Protein AF-A0A7I7SLP8-F1 (afdb_monomer_lite)

Radius of gyration: 50.57 Å; chains: 1; bounding box: 106×79×133 Å

Structure (mmCIF, N/CA/C/O backbone):
data_AF-A0A7I7SLP8-F1
#
_entry.id   AF-A0A7I7SLP8-F1
#
loop_
_atom_site.group_PDB
_atom_site.id
_atom_site.type_symbol
_atom_site.label_atom_id
_atom_site.label_alt_id
_atom_site.label_comp_id
_atom_site.label_asym_id
_atom_site.label_entity_id
_atom_site.label_seq_id
_atom_site.pdbx_PDB_ins_code
_atom_site.Cartn_x
_atom_site.Cartn_y
_atom_site.Cartn_z
_atom_site.occupancy
_atom_site.B_iso_or_equiv
_atom_site.auth_seq_id
_atom_site.auth_comp_id
_atom_site.auth_asym_id
_atom_site.auth_atom_id
_atom_site.pdbx_PDB_model_num
ATOM 1 N N . MET A 1 1 ? -41.300 43.009 29.187 1.00 36.47 1 MET A N 1
ATOM 2 C CA . MET A 1 1 ? -42.391 42.054 28.905 1.00 36.47 1 MET A CA 1
ATOM 3 C C . MET A 1 1 ? -41.812 40.650 28.995 1.00 36.47 1 MET A C 1
ATOM 5 O O . MET A 1 1 ? -40.965 40.330 28.163 1.00 36.47 1 MET A O 1
ATOM 9 N N . PRO A 1 2 ? -42.148 39.856 30.023 1.00 37.94 2 PRO A N 1
ATOM 10 C CA . PRO A 1 2 ? -41.723 38.464 30.071 1.00 37.94 2 PRO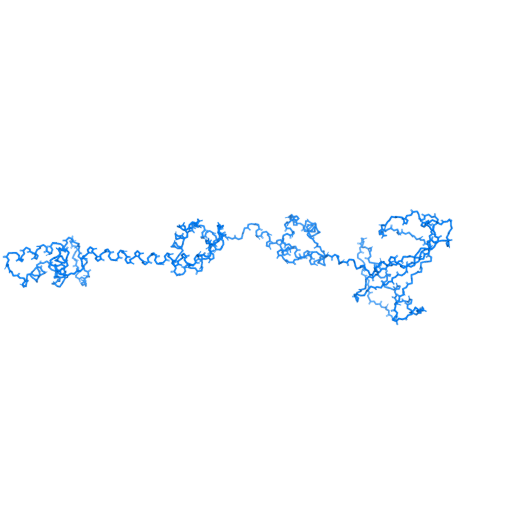 A CA 1
ATOM 11 C C . PRO A 1 2 ? -42.421 37.728 28.925 1.00 37.94 2 PRO A C 1
ATOM 13 O O . PRO A 1 2 ? -43.640 37.790 28.805 1.00 37.94 2 PRO A O 1
ATOM 16 N N . LYS A 1 3 ? -41.644 37.109 28.033 1.00 38.41 3 LYS A N 1
ATOM 17 C CA . LYS A 1 3 ? -42.192 36.338 26.914 1.00 38.41 3 LYS A CA 1
ATOM 18 C C . LYS A 1 3 ? -42.885 35.093 27.469 1.00 38.41 3 LYS A C 1
ATOM 20 O O . LYS A 1 3 ? -42.220 34.230 28.038 1.00 38.41 3 LYS A O 1
ATOM 25 N N . GLU A 1 4 ? -44.201 35.025 27.292 1.00 45.94 4 GLU A N 1
ATOM 26 C CA . GLU A 1 4 ? -45.002 33.822 27.507 1.00 45.94 4 GLU A CA 1
ATOM 27 C C . GLU A 1 4 ? -44.434 32.665 26.677 1.00 45.94 4 GLU A C 1
ATOM 29 O O . GLU A 1 4 ? -44.262 32.764 25.460 1.00 45.94 4 GLU A O 1
ATOM 34 N N . GLN A 1 5 ? -44.110 31.563 27.350 1.00 42.84 5 GLN A N 1
ATOM 35 C CA . GLN A 1 5 ? -43.740 30.312 26.699 1.00 42.84 5 GLN A CA 1
ATOM 36 C C . GLN A 1 5 ? -45.027 29.566 26.334 1.00 42.84 5 GLN A C 1
ATOM 38 O O . GLN A 1 5 ? -45.745 29.088 27.209 1.00 42.84 5 GLN A O 1
ATOM 43 N N . SER A 1 6 ? -45.327 29.461 25.039 1.00 39.53 6 SER A N 1
ATOM 44 C CA . SER A 1 6 ? -46.426 28.629 24.541 1.00 39.53 6 SER A CA 1
ATOM 45 C C . SER A 1 6 ? -46.124 27.138 24.743 1.00 39.53 6 SER A C 1
ATOM 47 O O . SER A 1 6 ? -45.015 26.688 24.442 1.00 39.53 6 SER A O 1
ATOM 49 N N . ALA A 1 7 ? -47.124 26.366 25.175 1.00 46.19 7 ALA A N 1
ATOM 50 C CA . ALA A 1 7 ? -47.050 24.922 25.403 1.00 46.19 7 ALA A CA 1
ATOM 51 C C . ALA A 1 7 ? -46.740 24.134 24.111 1.00 46.19 7 ALA A C 1
ATOM 53 O O . ALA A 1 7 ? -47.624 23.825 23.313 1.00 46.19 7 ALA A O 1
ATOM 54 N N . GLY A 1 8 ? -45.464 23.802 23.903 1.00 38.25 8 GLY A N 1
ATOM 55 C CA . GLY A 1 8 ? -45.021 22.852 22.881 1.00 38.25 8 GLY A CA 1
ATOM 56 C C . GLY A 1 8 ? -45.230 21.397 23.322 1.00 38.25 8 GLY A C 1
ATOM 57 O O . GLY A 1 8 ? -45.177 21.101 24.514 1.00 38.25 8 GLY A O 1
ATOM 58 N N . LYS A 1 9 ? -45.457 20.499 22.344 1.00 40.69 9 LYS A N 1
ATOM 59 C CA . LYS A 1 9 ? -45.538 19.021 22.466 1.00 40.69 9 LYS A CA 1
ATOM 60 C C . LYS A 1 9 ? -44.645 18.463 23.586 1.00 40.69 9 LYS A C 1
ATOM 62 O O . LYS A 1 9 ? -43.521 18.948 23.700 1.00 40.69 9 LYS A O 1
ATOM 67 N N . PRO A 1 10 ? -45.072 17.419 24.333 1.00 44.56 10 PRO A N 1
ATOM 68 C CA . PRO A 1 10 ? -44.318 16.895 25.467 1.00 44.56 10 PRO A CA 1
ATOM 69 C C . PRO A 1 10 ? -42.945 16.440 24.982 1.00 44.56 10 PRO A C 1
ATOM 71 O O . PRO A 1 10 ? -42.778 15.396 24.352 1.00 44.56 10 PRO A O 1
ATOM 74 N N . THR A 1 11 ? -41.958 17.292 25.218 1.00 50.69 11 THR A N 1
ATOM 75 C CA . THR A 1 11 ? -40.564 17.011 24.945 1.00 50.69 11 THR A CA 1
ATOM 76 C C . THR A 1 11 ? -40.169 15.859 25.855 1.00 50.69 11 THR A C 1
ATOM 78 O O . THR A 1 11 ? -40.530 15.827 27.033 1.00 50.69 11 THR A O 1
ATOM 81 N N . ALA A 1 12 ? -39.446 14.879 25.313 1.00 58.44 12 ALA A N 1
ATOM 82 C CA . ALA A 1 12 ? -38.807 13.835 26.103 1.00 58.44 12 ALA A CA 1
ATOM 83 C C . ALA A 1 12 ? -37.731 14.491 26.984 1.00 58.44 12 ALA A C 1
ATOM 85 O O . ALA A 1 12 ? -36.549 14.522 26.636 1.00 58.44 12 ALA A O 1
ATOM 86 N N . ARG A 1 13 ? -38.157 15.108 28.091 1.00 72.31 13 ARG A N 1
ATOM 87 C CA . ARG A 1 13 ? -37.290 15.804 29.035 1.00 72.31 13 ARG A CA 1
ATOM 88 C C . ARG A 1 13 ? -36.290 14.788 29.576 1.00 72.31 13 ARG A C 1
ATOM 90 O O . ARG A 1 13 ? -36.663 13.825 30.243 1.00 72.31 13 ARG A O 1
ATOM 97 N N . ARG A 1 14 ? -35.007 14.983 29.264 1.00 79.25 14 ARG A N 1
ATOM 98 C CA . ARG A 1 14 ? -33.923 14.207 29.870 1.00 79.25 14 ARG A CA 1
ATOM 99 C C . ARG A 1 14 ? -33.703 14.735 31.282 1.00 79.25 14 ARG A C 1
ATOM 101 O O . ARG A 1 14 ? -33.248 15.860 31.444 1.00 79.25 14 ARG A O 1
ATOM 108 N N . TYR A 1 15 ? -34.050 13.924 32.274 1.00 85.94 15 TYR A N 1
ATOM 109 C CA . TYR A 1 15 ? -33.831 14.245 33.682 1.00 85.94 15 TYR A CA 1
ATOM 110 C C . TYR A 1 15 ? -32.343 14.195 34.028 1.00 85.94 15 TYR A C 1
ATOM 112 O O . TYR A 1 15 ? -31.651 13.243 33.639 1.00 85.94 15 TYR A O 1
ATOM 120 N N . SER A 1 16 ? -31.873 15.190 34.775 1.00 88.56 16 SER A N 1
ATOM 121 C CA . SER A 1 16 ? -30.497 15.238 35.266 1.00 88.56 16 SER A CA 1
ATOM 122 C C . SER A 1 16 ? -30.255 14.142 36.323 1.00 88.56 16 SER A C 1
ATOM 124 O O . SER A 1 16 ? -31.203 13.659 36.951 1.00 88.56 16 SER A O 1
ATOM 126 N N . PRO A 1 17 ? -29.004 13.694 36.535 1.00 87.38 17 PRO A N 1
ATOM 127 C CA . PRO A 1 17 ? -28.697 12.724 37.590 1.00 87.38 17 PRO A CA 1
ATOM 128 C C . PRO A 1 17 ? -29.059 13.253 38.988 1.00 87.38 17 PRO A C 1
ATOM 130 O O . PRO A 1 17 ? -29.515 12.486 39.833 1.00 87.38 17 PRO A O 1
ATOM 133 N N . GLU A 1 18 ? -28.947 14.565 39.209 1.00 89.00 18 GLU A N 1
ATOM 134 C CA . GLU A 1 18 ? -29.312 15.216 40.471 1.00 89.00 18 GLU A CA 1
ATOM 135 C C . GLU A 1 18 ? -30.827 15.205 40.716 1.00 89.00 18 GLU A C 1
ATOM 137 O O . GLU A 1 18 ? -31.266 14.886 41.822 1.00 89.00 18 GLU A O 1
ATOM 142 N N . GLU A 1 19 ? -31.633 15.475 39.680 1.00 89.62 19 GLU A N 1
ATOM 143 C CA . GLU A 1 19 ? -33.101 15.401 39.739 1.00 89.62 19 GLU A CA 1
ATOM 144 C C . GLU A 1 19 ? -33.572 13.979 40.085 1.00 89.62 19 GLU A C 1
ATOM 146 O O . GLU A 1 19 ? -34.474 13.797 40.908 1.00 89.62 19 GLU A O 1
ATOM 151 N N . LYS A 1 20 ? -32.930 12.960 39.496 1.00 90.38 20 LYS A N 1
ATOM 152 C CA . LYS A 1 20 ? -33.215 11.545 39.780 1.00 90.38 20 LYS A CA 1
ATOM 153 C C . LYS A 1 20 ? -32.838 11.173 41.213 1.00 90.38 20 LYS A C 1
ATOM 155 O O . LYS A 1 20 ? -33.646 10.565 41.911 1.00 90.38 20 LYS A O 1
ATOM 160 N N . ALA A 1 21 ? -31.653 11.578 41.672 1.00 88.94 21 ALA A N 1
ATOM 161 C CA . ALA A 1 21 ? -31.193 11.319 43.034 1.00 88.94 21 ALA A CA 1
ATOM 162 C C . ALA A 1 21 ? -32.088 12.003 44.083 1.00 88.94 21 ALA A C 1
ATOM 164 O O . ALA A 1 21 ? -32.414 11.401 45.104 1.00 88.94 21 ALA A O 1
ATOM 165 N N . ALA A 1 22 ? -32.542 13.234 43.822 1.00 89.94 22 ALA A N 1
ATOM 166 C CA . ALA A 1 22 ? -33.471 13.946 44.698 1.00 89.94 22 ALA A CA 1
ATOM 167 C C . ALA A 1 22 ? -34.830 13.238 44.805 1.00 89.94 22 ALA A C 1
ATOM 169 O O . ALA A 1 22 ? -35.348 13.076 45.911 1.00 89.94 22 ALA A O 1
ATOM 170 N N . ALA A 1 23 ? -35.376 12.757 43.682 1.00 90.31 23 ALA A N 1
ATOM 171 C CA . ALA A 1 23 ? -36.618 11.988 43.673 1.00 90.31 23 ALA A CA 1
ATOM 172 C C . ALA A 1 23 ? -36.484 10.668 44.456 1.00 90.31 23 ALA A C 1
ATOM 174 O O . ALA A 1 23 ? -37.360 10.346 45.257 1.00 90.31 23 ALA A O 1
ATOM 175 N N . VAL A 1 24 ? -35.374 9.937 44.287 1.00 92.19 24 VAL A N 1
ATOM 176 C CA . VAL A 1 24 ? -35.101 8.695 45.037 1.00 92.19 24 VAL A CA 1
ATOM 177 C C . VAL A 1 24 ? -34.984 8.966 46.540 1.00 92.19 24 VAL A C 1
ATOM 179 O O . VAL A 1 24 ? -35.629 8.276 47.329 1.00 92.19 24 VAL A O 1
ATOM 182 N N . ARG A 1 25 ? -34.243 10.008 46.951 1.00 91.62 25 ARG A N 1
ATOM 183 C CA . ARG A 1 25 ? -34.144 10.413 48.367 1.00 91.62 25 ARG A CA 1
ATOM 184 C C . ARG A 1 25 ? -35.510 10.752 48.966 1.00 91.62 25 ARG A C 1
ATOM 186 O O . ARG A 1 25 ? -35.815 10.301 50.063 1.00 91.62 25 ARG A O 1
ATOM 193 N N . MET A 1 26 ? -36.342 11.498 48.238 1.00 88.88 26 MET A N 1
ATOM 194 C CA . MET A 1 26 ? -37.676 11.901 48.698 1.00 88.88 26 MET A CA 1
ATOM 195 C C . MET A 1 26 ? -38.630 10.706 48.845 1.00 88.88 26 MET A C 1
ATOM 197 O O . MET A 1 26 ? -39.378 10.635 49.818 1.00 88.88 26 MET A O 1
ATOM 201 N N . VAL A 1 27 ? -38.579 9.731 47.928 1.00 89.94 27 VAL A N 1
ATOM 202 C CA . VAL A 1 27 ? -39.349 8.480 48.061 1.00 89.94 27 VAL A CA 1
ATOM 203 C C . VAL A 1 27 ? -38.896 7.681 49.282 1.00 89.94 27 VAL A C 1
ATOM 205 O O . VAL A 1 27 ? -39.742 7.169 50.013 1.00 89.94 27 VAL A O 1
ATOM 208 N N . ARG A 1 28 ? -37.585 7.575 49.520 1.00 87.25 28 ARG A N 1
ATOM 209 C CA . ARG A 1 28 ? -37.034 6.838 50.668 1.00 87.25 28 ARG A CA 1
ATOM 210 C C . ARG A 1 28 ? -37.386 7.493 52.003 1.00 87.25 28 ARG A C 1
ATOM 212 O O . ARG A 1 28 ? -37.804 6.787 52.913 1.00 87.25 28 ARG A O 1
ATOM 219 N N . ALA A 1 29 ? -37.306 8.821 52.086 1.00 88.75 29 ALA A N 1
ATOM 220 C CA . ALA A 1 29 ? -37.722 9.573 53.269 1.00 88.75 29 ALA A CA 1
ATOM 221 C C . ALA A 1 29 ? -39.204 9.323 53.605 1.00 88.75 29 ALA A C 1
ATOM 223 O O . ALA A 1 29 ? -39.529 8.936 54.722 1.00 88.75 29 ALA A O 1
ATOM 224 N N . LEU A 1 30 ? -40.096 9.416 52.612 1.00 86.69 30 LEU A N 1
ATOM 225 C CA . LEU A 1 30 ? -41.525 9.170 52.831 1.00 86.69 30 LEU A CA 1
ATOM 226 C C . LEU A 1 30 ? -41.854 7.706 53.159 1.00 86.69 30 LEU A C 1
ATOM 228 O O . LEU A 1 30 ? -42.806 7.456 53.894 1.00 86.69 30 LEU A O 1
ATOM 232 N N . ARG A 1 31 ? -41.085 6.735 52.644 1.00 87.81 31 ARG A N 1
ATOM 233 C CA . ARG A 1 31 ? -41.220 5.322 53.049 1.00 87.81 31 ARG A CA 1
ATOM 234 C C . ARG A 1 31 ? -40.866 5.130 54.526 1.00 87.81 31 ARG A C 1
ATOM 236 O O . ARG A 1 31 ? -41.562 4.384 55.206 1.00 87.81 31 ARG A O 1
ATOM 243 N N . ALA A 1 32 ? -39.827 5.812 55.011 1.00 85.06 32 ALA A N 1
ATOM 244 C CA . ALA A 1 32 ? -39.415 5.753 56.411 1.00 85.06 32 ALA A CA 1
ATOM 245 C C . ALA A 1 32 ? -40.432 6.426 57.354 1.00 85.06 32 ALA A C 1
ATOM 247 O O . ALA A 1 32 ? -40.696 5.901 58.429 1.00 85.06 32 ALA A O 1
ATOM 248 N N . GLU A 1 33 ? -41.037 7.545 56.943 1.00 85.38 33 GLU A N 1
ATOM 249 C CA . GLU A 1 33 ? -42.021 8.282 57.755 1.00 85.38 33 GLU A CA 1
ATOM 250 C C . GLU A 1 33 ? -43.397 7.601 57.829 1.00 85.38 33 GLU A C 1
ATOM 252 O O . GLU A 1 33 ? -44.037 7.609 58.876 1.00 85.38 33 GLU A O 1
ATOM 257 N N . LEU A 1 34 ? -43.878 7.030 56.718 1.00 80.75 34 LEU A N 1
ATOM 258 C CA . LEU A 1 34 ? -45.246 6.500 56.611 1.00 80.75 34 LEU A CA 1
ATOM 259 C C . LEU A 1 34 ? -45.338 4.980 56.803 1.00 80.75 34 LEU A C 1
ATOM 261 O O . LEU A 1 34 ? -46.449 4.451 56.835 1.00 80.75 34 LEU A O 1
ATOM 265 N N . GLY A 1 35 ? -44.208 4.263 56.837 1.00 77.00 35 GLY A N 1
ATOM 266 C CA . GLY A 1 35 ? -44.150 2.799 56.967 1.00 77.00 35 GLY A CA 1
ATOM 267 C C . GLY A 1 35 ? -44.847 2.018 55.843 1.00 77.00 35 GLY A C 1
ATOM 268 O O . GLY A 1 35 ? -45.008 0.804 55.935 1.00 77.00 35 GLY A O 1
ATOM 269 N N . THR A 1 36 ? -45.291 2.701 54.784 1.00 77.75 36 THR A N 1
ATOM 270 C CA . THR A 1 36 ? -46.077 2.133 53.686 1.00 77.75 36 THR A CA 1
ATOM 271 C C . THR A 1 36 ? -45.310 2.232 52.373 1.00 77.75 36 THR A C 1
ATOM 273 O O . THR A 1 36 ? -44.821 3.289 51.963 1.00 77.75 36 THR A O 1
ATOM 276 N N . GLU A 1 37 ? -45.206 1.099 51.680 1.00 69.25 37 GLU A N 1
ATOM 277 C CA . GLU A 1 37 ? -44.555 1.029 50.369 1.00 69.25 37 GLU A CA 1
ATOM 278 C C . GLU A 1 37 ? -45.515 1.358 49.218 1.00 69.25 37 GLU A C 1
ATOM 280 O O . GLU A 1 37 ? -45.093 1.839 48.159 1.00 69.25 37 GLU A O 1
ATOM 285 N N . GLN A 1 38 ? -46.813 1.113 49.421 1.00 75.06 38 GLN A N 1
ATOM 286 C CA . GLN A 1 38 ? -47.841 1.309 48.404 1.00 75.06 38 GLN A CA 1
ATOM 287 C C . GLN A 1 38 ? -48.260 2.783 48.308 1.00 75.06 38 GLN A C 1
ATOM 289 O O . GLN A 1 38 ? -48.570 3.429 49.302 1.00 75.06 38 GLN A O 1
ATOM 294 N N . GLY A 1 39 ? -48.271 3.335 47.090 1.00 80.38 39 GLY A N 1
ATOM 295 C CA . GLY A 1 39 ? -48.716 4.710 46.813 1.00 80.38 39 GLY A CA 1
ATOM 296 C C . GLY A 1 39 ? -47.662 5.811 47.016 1.00 80.38 39 GLY A C 1
ATOM 297 O O . GLY A 1 39 ? -47.773 6.869 46.392 1.00 80.38 39 GLY A O 1
ATOM 298 N N . THR A 1 40 ? -46.591 5.557 47.776 1.00 86.94 40 THR A N 1
ATOM 299 C CA . THR A 1 40 ? -45.531 6.542 48.091 1.00 86.94 40 THR A CA 1
ATOM 300 C C . THR A 1 40 ? -44.830 7.080 46.838 1.00 86.94 40 THR A C 1
ATOM 302 O O . THR A 1 40 ? -44.657 8.288 46.681 1.00 86.94 40 THR A O 1
ATOM 305 N N . VAL A 1 41 ? -44.531 6.203 45.873 1.00 87.44 41 VAL A N 1
ATOM 306 C CA . VAL A 1 41 ? -43.939 6.584 44.574 1.00 87.44 41 VAL A CA 1
ATOM 307 C C . VAL A 1 41 ? -44.885 7.473 43.758 1.00 87.44 41 VAL A C 1
ATOM 309 O O . VAL A 1 41 ? -44.451 8.466 43.177 1.00 87.44 41 VAL A O 1
ATOM 312 N N . SER A 1 42 ? -46.186 7.161 43.744 1.00 88.25 42 SER A N 1
ATOM 313 C CA . SER A 1 42 ? -47.186 7.945 43.006 1.00 88.25 42 SER A CA 1
ATOM 314 C C . SER A 1 42 ? -47.372 9.341 43.601 1.00 88.25 42 SER A C 1
ATOM 316 O O . SER A 1 42 ? -47.617 10.299 42.867 1.00 88.25 42 SER A O 1
ATOM 318 N N . ARG A 1 43 ? -47.247 9.468 44.926 1.00 87.31 43 ARG A N 1
ATOM 319 C CA . ARG A 1 43 ? -47.336 10.748 45.634 1.00 87.31 43 ARG A CA 1
ATOM 320 C C . ARG A 1 43 ? -46.156 11.659 45.293 1.00 87.31 43 ARG A C 1
ATOM 322 O O . ARG A 1 43 ? -46.388 12.806 44.919 1.00 87.31 43 ARG A O 1
ATOM 329 N N . VAL A 1 44 ? -44.927 11.133 45.332 1.00 89.12 44 VAL A N 1
ATOM 330 C CA . VAL A 1 44 ? -43.711 11.888 44.966 1.00 89.12 44 VAL A CA 1
ATOM 331 C C . VAL A 1 44 ? -43.704 12.265 43.488 1.00 89.12 44 VAL A C 1
ATOM 333 O O . VAL A 1 44 ? -43.404 13.405 43.144 1.00 89.12 44 VAL A O 1
ATOM 336 N N . ALA A 1 45 ? -44.094 11.341 42.609 1.00 89.25 45 ALA A N 1
ATOM 337 C CA . ALA A 1 45 ? -44.187 11.609 41.178 1.00 89.25 45 ALA A CA 1
ATOM 338 C C . ALA A 1 45 ? -45.160 12.761 40.872 1.00 89.25 45 ALA A C 1
ATOM 340 O O . ALA A 1 45 ? -44.811 13.676 40.129 1.00 89.25 45 ALA A O 1
ATOM 341 N N . ARG A 1 46 ? -46.339 12.782 41.514 1.00 89.62 46 ARG A N 1
ATOM 342 C CA . ARG A 1 46 ? -47.313 13.878 41.376 1.00 89.62 46 ARG A CA 1
ATOM 343 C C . ARG A 1 46 ? -46.798 15.202 41.949 1.00 89.62 46 ARG A C 1
ATOM 345 O O . ARG A 1 46 ? -47.050 16.241 41.354 1.00 89.62 46 ARG A O 1
ATOM 352 N N . GLN A 1 47 ? -46.075 15.166 43.070 1.00 89.50 47 GLN A N 1
ATOM 353 C CA . GLN A 1 47 ? -45.512 16.359 43.713 1.00 89.50 47 GLN A CA 1
ATOM 354 C C . GLN A 1 47 ? -44.393 17.009 42.885 1.00 89.50 47 GLN A C 1
ATOM 356 O O . GLN A 1 47 ? -44.300 18.231 42.844 1.00 89.50 47 GLN A O 1
ATOM 361 N N . LEU A 1 48 ? -43.569 16.206 42.208 1.00 87.69 48 LEU A N 1
ATOM 362 C CA . LEU A 1 48 ? -42.471 16.685 41.358 1.00 87.69 48 LEU A CA 1
ATOM 363 C C . LEU A 1 48 ? -42.878 16.879 39.884 1.00 87.69 48 LEU A C 1
ATOM 365 O O . LEU A 1 48 ? -42.084 17.375 39.087 1.00 87.69 48 LEU A O 1
ATOM 369 N N . GLY A 1 49 ? -44.097 16.481 39.501 1.00 86.06 49 GLY A N 1
ATOM 370 C CA . GLY A 1 49 ? -44.573 16.525 38.114 1.00 86.06 49 GLY A CA 1
ATOM 371 C C . GLY A 1 49 ? -43.879 15.516 37.187 1.00 86.06 49 GLY A C 1
ATOM 372 O O . GLY A 1 49 ? -43.765 15.753 35.985 1.00 86.06 49 GLY A O 1
ATOM 373 N N . TYR A 1 50 ? -43.374 14.407 37.730 1.00 89.75 50 TYR A N 1
ATOM 374 C CA . TYR A 1 50 ? -42.693 13.346 36.982 1.00 89.75 50 TYR A CA 1
ATOM 375 C C . TYR A 1 50 ? -43.633 12.171 36.687 1.00 89.75 50 TYR A C 1
ATOM 377 O O . TYR A 1 50 ? -44.624 11.951 37.382 1.00 89.75 50 TYR A O 1
ATOM 385 N N . GLY A 1 51 ? -43.312 11.375 35.663 1.00 87.94 51 GLY A N 1
ATOM 386 C CA . GLY A 1 51 ? -44.037 10.132 35.387 1.00 87.94 51 GLY A CA 1
ATOM 387 C C . GLY A 1 51 ? -43.841 9.109 36.511 1.00 87.94 51 GLY A C 1
ATOM 388 O O . GLY A 1 51 ? -42.709 8.860 36.928 1.00 87.94 51 GLY A O 1
ATOM 389 N N . VAL A 1 52 ? -44.931 8.493 36.983 1.00 87.94 52 VAL A N 1
ATOM 390 C CA . VAL A 1 52 ? -44.913 7.529 38.104 1.00 87.94 52 VAL A CA 1
ATOM 391 C C . VAL A 1 52 ? -43.968 6.356 37.828 1.00 87.94 52 VAL A C 1
ATOM 393 O O . VAL A 1 52 ? -43.166 5.992 38.688 1.00 87.94 52 VAL A O 1
ATOM 396 N N . GLU A 1 53 ? -44.003 5.812 36.610 1.00 90.00 53 GLU A N 1
ATOM 397 C CA . GLU A 1 53 ? -43.185 4.654 36.233 1.00 90.00 53 GLU A CA 1
ATOM 398 C C . GLU A 1 53 ? -41.688 4.998 36.123 1.00 90.00 53 GLU A C 1
ATOM 400 O O . GLU A 1 53 ? -40.834 4.180 36.463 1.00 90.00 53 GLU A O 1
ATOM 405 N N . SER A 1 54 ? -41.354 6.241 35.757 1.00 89.62 54 SER A N 1
ATOM 406 C CA . SER A 1 54 ? -39.971 6.735 35.729 1.00 89.62 54 SER A CA 1
ATOM 407 C C . SER A 1 54 ? -39.364 6.778 37.131 1.00 89.62 54 SER A C 1
ATOM 409 O O . SER A 1 54 ? -38.271 6.257 37.346 1.00 89.62 54 SER A O 1
ATOM 411 N N . VAL A 1 55 ? -40.094 7.340 38.104 1.00 89.31 55 VAL A N 1
ATOM 412 C CA . VAL A 1 55 ? -39.645 7.400 39.506 1.00 89.31 55 VAL A CA 1
ATOM 413 C C . VAL A 1 55 ? -39.539 5.991 40.091 1.00 89.31 55 VAL A C 1
ATOM 415 O O . VAL A 1 55 ? -38.562 5.678 40.770 1.00 89.31 55 VAL A O 1
ATOM 418 N N . ARG A 1 56 ? -40.492 5.105 39.771 1.00 89.88 56 ARG A N 1
ATOM 419 C CA . ARG A 1 56 ? -40.453 3.695 40.187 1.00 89.88 56 ARG A CA 1
ATOM 420 C C . ARG A 1 56 ? -39.213 2.974 39.658 1.00 89.88 56 ARG A C 1
ATOM 422 O O . ARG A 1 56 ? -38.574 2.240 40.409 1.00 89.88 56 ARG A O 1
ATOM 429 N N . SER A 1 57 ? -38.859 3.203 38.394 1.00 90.00 57 SER A N 1
ATOM 430 C CA . SER A 1 57 ? -37.655 2.639 37.780 1.00 90.00 57 SER A CA 1
ATOM 431 C C . SER A 1 57 ? -36.369 3.162 38.420 1.00 90.00 57 SER A C 1
ATOM 433 O O . SER A 1 57 ? -35.442 2.378 38.591 1.00 90.00 57 SER A O 1
ATOM 435 N N . TRP A 1 58 ? -36.286 4.449 38.779 1.00 92.25 58 TRP A N 1
ATOM 436 C CA . TRP A 1 58 ? -35.089 5.008 39.427 1.00 92.25 58 TRP A CA 1
ATOM 437 C C . TRP A 1 58 ? -34.894 4.478 40.841 1.00 92.25 58 TRP A C 1
ATOM 439 O O . TRP A 1 58 ? -33.774 4.148 41.206 1.00 92.25 58 TRP A O 1
ATOM 449 N N . VAL A 1 59 ? -35.978 4.356 41.612 1.00 90.25 59 VAL A N 1
ATOM 450 C CA . VAL A 1 59 ? -35.929 3.775 42.960 1.00 90.25 59 VAL A CA 1
ATOM 451 C C . VAL A 1 59 ? -35.510 2.311 42.885 1.00 90.25 59 VAL A C 1
ATOM 453 O O . VAL A 1 59 ? -34.591 1.918 43.586 1.00 90.25 59 VAL A O 1
ATOM 456 N N . ARG A 1 60 ? -36.091 1.531 41.961 1.00 88.69 60 ARG A N 1
ATOM 457 C CA . ARG A 1 60 ? -35.681 0.136 41.740 1.00 88.69 60 ARG A CA 1
ATOM 458 C C . ARG A 1 60 ? -34.201 0.027 41.362 1.00 88.69 60 ARG A C 1
ATOM 460 O O . ARG A 1 60 ? -33.521 -0.840 41.889 1.00 88.69 60 ARG A O 1
ATOM 467 N N . GLN A 1 61 ? -33.702 0.888 40.472 1.00 87.69 61 GLN A N 1
ATOM 468 C CA . GLN A 1 61 ? -32.286 0.873 40.092 1.00 87.69 61 GLN A CA 1
ATOM 469 C C . GLN A 1 61 ? -31.377 1.273 41.262 1.00 87.69 61 GLN A C 1
ATOM 471 O O . GLN A 1 61 ? -30.347 0.645 41.444 1.00 87.69 61 GLN A O 1
ATOM 476 N N . ALA A 1 62 ? -31.765 2.253 42.084 1.00 88.44 62 ALA A N 1
ATOM 477 C CA . ALA A 1 62 ? -31.010 2.633 43.279 1.00 88.44 62 ALA A CA 1
ATOM 478 C C . ALA A 1 62 ? -30.986 1.517 44.339 1.00 88.44 62 ALA A C 1
ATOM 480 O O . ALA A 1 62 ? -29.963 1.298 44.978 1.00 88.44 62 ALA A O 1
ATOM 481 N N . ASP A 1 63 ? -32.091 0.782 44.488 1.00 86.56 63 ASP A N 1
ATOM 482 C CA . ASP A 1 63 ? -32.172 -0.376 45.382 1.00 86.56 63 ASP A CA 1
ATOM 483 C C . ASP A 1 63 ? -31.311 -1.552 44.861 1.00 86.56 63 ASP A C 1
ATOM 485 O O . ASP A 1 63 ? -30.757 -2.304 45.659 1.00 86.56 63 ASP A O 1
ATOM 489 N N . ILE A 1 64 ? -31.140 -1.693 43.538 1.00 88.75 64 ILE A N 1
ATOM 490 C CA . ILE A 1 64 ? -30.191 -2.644 42.920 1.00 88.75 64 ILE A CA 1
ATOM 491 C C . ILE A 1 64 ? -28.740 -2.173 43.109 1.00 88.75 64 ILE A C 1
ATOM 493 O O . ILE A 1 64 ? -27.877 -2.972 43.457 1.00 88.75 64 ILE A O 1
ATOM 497 N N . ASP A 1 65 ? -28.466 -0.882 42.914 1.00 87.19 65 ASP A N 1
ATOM 498 C CA . ASP A 1 65 ? -27.121 -0.301 43.018 1.00 87.19 65 ASP A CA 1
ATOM 499 C C . ASP A 1 65 ? -26.560 -0.368 44.454 1.00 87.19 65 ASP A C 1
ATOM 501 O O . ASP A 1 65 ? -25.352 -0.492 44.637 1.00 87.19 65 ASP A O 1
ATOM 505 N N . GLU A 1 66 ? -27.429 -0.333 45.469 1.00 83.62 66 GLU A N 1
ATOM 506 C CA . GLU A 1 66 ? -27.075 -0.522 46.886 1.00 83.62 66 GLU A CA 1
ATOM 507 C C . GLU A 1 66 ? -27.112 -1.996 47.340 1.00 83.62 66 GLU A C 1
ATOM 509 O O . GLU A 1 66 ? -26.804 -2.296 48.493 1.00 83.62 66 GLU A O 1
ATOM 514 N N . GLY A 1 67 ? -27.469 -2.930 46.449 1.00 82.12 67 GLY A N 1
ATOM 515 C CA . GLY A 1 67 ? -27.494 -4.370 46.732 1.00 82.12 67 GLY A CA 1
ATOM 516 C C . GLY A 1 67 ? -28.711 -4.858 47.528 1.00 82.12 67 GLY A C 1
ATOM 517 O O . GLY A 1 67 ? -28.727 -6.000 47.984 1.00 82.12 67 GLY A O 1
ATOM 518 N N . CYS A 1 68 ? -29.746 -4.030 47.692 1.00 79.69 68 CYS A N 1
ATOM 519 C CA . CYS A 1 68 ? -30.994 -4.398 48.368 1.00 79.69 68 CYS A CA 1
ATOM 520 C C . CYS A 1 68 ? -31.944 -5.226 47.484 1.00 79.69 68 CYS A C 1
ATOM 522 O O . CYS A 1 68 ? -32.882 -5.836 47.996 1.00 79.69 68 CYS A O 1
ATOM 524 N N . ALA A 1 69 ? -31.724 -5.252 46.166 1.00 80.19 69 ALA A N 1
ATOM 525 C CA . ALA A 1 69 ? -32.513 -6.021 45.210 1.00 80.19 69 ALA A CA 1
ATOM 526 C C . ALA A 1 69 ? -31.615 -6.763 44.198 1.00 80.19 69 ALA A C 1
ATOM 528 O O . ALA A 1 69 ? -30.578 -6.233 43.801 1.00 80.19 69 ALA A O 1
ATOM 529 N N . PRO A 1 70 ? -32.007 -7.967 43.734 1.00 77.88 70 PRO A N 1
ATOM 530 C CA . PRO A 1 70 ? -31.257 -8.694 42.714 1.00 77.88 70 PRO A CA 1
ATOM 531 C C . PRO A 1 70 ? -31.350 -7.986 41.352 1.00 77.88 70 PRO A C 1
ATOM 533 O O . PRO A 1 70 ? -32.443 -7.680 40.871 1.00 77.88 70 PRO A O 1
ATOM 536 N N . GLY A 1 71 ? -30.207 -7.751 40.706 1.00 85.75 71 GLY A N 1
ATOM 537 C CA . GLY A 1 71 ? -30.118 -7.119 39.388 1.00 85.75 71 GLY A CA 1
ATOM 538 C C . GLY A 1 71 ? -28.685 -6.728 39.027 1.00 85.75 71 GLY A C 1
ATOM 539 O O . GLY A 1 71 ? -27.780 -6.882 39.838 1.00 85.75 71 GLY A O 1
ATOM 540 N N . VAL A 1 72 ? -28.482 -6.229 37.803 1.00 84.62 72 VAL A N 1
ATOM 541 C CA . VAL A 1 72 ? -27.194 -5.658 37.374 1.00 84.62 72 VAL A CA 1
ATOM 542 C C . VAL A 1 72 ? -27.150 -4.201 37.819 1.00 84.62 72 VAL A C 1
ATOM 544 O O . VAL A 1 72 ? -28.032 -3.414 37.451 1.00 84.62 72 VAL A O 1
ATOM 547 N N . SER A 1 73 ? -26.131 -3.828 38.588 1.00 88.25 73 SER A N 1
ATOM 548 C CA . SER A 1 73 ? -25.955 -2.437 39.003 1.00 88.25 73 SER A CA 1
ATOM 549 C C . SER A 1 73 ? -25.708 -1.522 37.798 1.00 88.25 73 SER A C 1
ATOM 551 O O . SER A 1 73 ? -25.279 -1.939 36.714 1.00 88.25 73 SER A O 1
ATOM 553 N N . SER A 1 74 ? -25.973 -0.231 37.966 1.00 84.06 74 SER A N 1
ATOM 554 C CA . SER A 1 74 ? -25.715 0.788 36.950 1.00 84.06 74 SER A CA 1
ATOM 555 C C . SER A 1 74 ? -24.220 0.897 36.624 1.00 84.06 74 SER A C 1
ATOM 557 O O . SER A 1 74 ? -23.852 1.102 35.461 1.00 84.06 74 SER A O 1
ATOM 559 N N . ALA A 1 75 ? -23.360 0.670 37.623 1.00 85.19 75 ALA A N 1
ATOM 560 C CA . ALA A 1 75 ? -21.911 0.594 37.477 1.00 85.19 75 ALA A CA 1
ATOM 561 C C . ALA A 1 75 ? -21.484 -0.626 36.644 1.00 85.19 75 ALA A C 1
ATOM 563 O O . ALA A 1 75 ? -20.741 -0.479 35.673 1.00 85.19 75 ALA A O 1
ATOM 564 N N . GLU A 1 76 ? -22.004 -1.817 36.953 1.00 85.56 76 GLU A N 1
ATOM 565 C CA . GLU A 1 76 ? -21.725 -3.034 36.178 1.00 85.56 76 GLU A CA 1
ATOM 566 C C . GLU A 1 76 ? -22.254 -2.930 34.748 1.00 85.56 76 GLU A C 1
ATOM 568 O O . GLU A 1 76 ? -21.551 -3.280 33.806 1.00 85.56 76 GLU A O 1
ATOM 573 N N . SER A 1 77 ? -23.452 -2.375 34.559 1.00 87.56 77 SER A N 1
ATOM 574 C CA . SER A 1 77 ? -24.032 -2.150 33.231 1.00 87.56 77 SER A CA 1
ATOM 575 C C . SER A 1 77 ? -23.187 -1.196 32.382 1.00 87.56 77 SER A C 1
ATOM 577 O O . SER A 1 77 ? -23.074 -1.378 31.169 1.00 87.56 77 SER A O 1
ATOM 579 N N . SER A 1 78 ? -22.600 -0.167 33.000 1.00 87.25 78 SER A N 1
ATOM 580 C CA . SER A 1 78 ? -21.701 0.772 32.316 1.00 87.25 78 SER A CA 1
ATOM 581 C C . SER A 1 78 ? -20.387 0.090 31.941 1.00 87.25 78 SER A C 1
ATOM 583 O O . SER A 1 78 ? -19.973 0.162 30.786 1.00 87.25 78 SER A O 1
ATOM 585 N N . ARG A 1 79 ? -19.812 -0.689 32.864 1.00 92.25 79 ARG A N 1
ATOM 586 C CA . ARG A 1 79 ? -18.604 -1.482 32.616 1.00 92.25 79 ARG A CA 1
ATOM 587 C C . ARG A 1 79 ? -18.800 -2.521 31.512 1.00 92.25 79 ARG A C 1
ATOM 589 O O . ARG A 1 79 ? -17.924 -2.686 30.673 1.00 92.25 79 ARG A O 1
ATOM 596 N N . ILE A 1 80 ? -19.946 -3.204 31.480 1.00 93.25 80 ILE A N 1
ATOM 597 C CA . ILE A 1 80 ? -20.280 -4.158 30.412 1.00 93.25 80 ILE A CA 1
ATOM 598 C C . ILE A 1 80 ? -20.292 -3.443 29.061 1.00 93.25 80 ILE A C 1
ATOM 600 O O . ILE A 1 80 ? -19.674 -3.925 28.120 1.00 93.25 80 ILE A O 1
ATOM 604 N N . LYS A 1 81 ? -20.918 -2.266 28.966 1.00 93.50 81 LYS A N 1
ATOM 605 C CA . LYS A 1 81 ? -20.951 -1.491 27.716 1.00 93.50 81 LYS A CA 1
ATOM 606 C C . LYS A 1 81 ? -19.565 -1.034 27.267 1.00 93.50 81 LYS A C 1
ATOM 608 O O . LYS A 1 81 ? -19.270 -1.112 26.076 1.00 93.50 81 LYS A O 1
ATOM 613 N N . GLU A 1 82 ? -18.735 -0.567 28.197 1.00 93.81 82 GLU A N 1
ATOM 614 C CA . GLU A 1 82 ? -17.346 -0.178 27.922 1.00 93.81 82 GLU A CA 1
ATOM 615 C C . GLU A 1 82 ? -16.542 -1.371 27.396 1.00 93.81 82 GLU A C 1
ATOM 617 O O . GLU A 1 82 ? -15.947 -1.289 26.322 1.00 93.81 82 GLU A O 1
ATOM 622 N N . LEU A 1 83 ? -16.615 -2.515 28.081 1.00 94.12 83 LEU A N 1
ATOM 623 C CA . LEU A 1 83 ? -15.930 -3.741 27.668 1.00 94.12 83 LEU A CA 1
ATOM 624 C C . LEU A 1 83 ? -16.452 -4.278 26.330 1.00 94.12 83 LEU A C 1
ATOM 626 O O . LEU A 1 83 ? -15.677 -4.714 25.485 1.00 94.12 83 LEU A O 1
ATOM 630 N N . GLU A 1 84 ? -17.761 -4.239 26.090 1.00 95.06 84 GLU A N 1
ATOM 631 C CA . GLU A 1 84 ? -18.351 -4.633 24.808 1.00 95.06 84 GLU A CA 1
ATOM 632 C C . GLU A 1 84 ? -17.921 -3.708 23.666 1.00 95.06 84 GLU A C 1
ATOM 634 O O . GLU A 1 84 ? -17.775 -4.145 22.519 1.00 95.06 84 GLU A O 1
ATOM 639 N N . GLN A 1 85 ? -17.738 -2.418 23.945 1.00 93.81 85 GLN A N 1
ATOM 640 C CA . GLN A 1 85 ? -17.180 -1.481 22.983 1.00 93.81 85 GLN A CA 1
ATOM 641 C C . GLN A 1 85 ? -15.707 -1.797 22.701 1.00 93.81 85 GLN A C 1
ATOM 643 O O . GLN A 1 85 ? -15.346 -1.950 21.533 1.00 93.81 85 GLN A O 1
ATOM 648 N N . GLU A 1 86 ? -14.899 -2.006 23.738 1.00 92.88 86 GLU A N 1
ATOM 649 C CA . GLU A 1 86 ? -13.487 -2.369 23.608 1.00 92.88 86 GLU A CA 1
ATOM 650 C C . GLU A 1 86 ? -13.313 -3.679 22.825 1.00 92.88 86 GLU A C 1
ATOM 652 O O . GLU A 1 86 ? -12.539 -3.747 21.873 1.00 92.88 86 GLU A O 1
ATOM 657 N N . ILE A 1 87 ? -14.115 -4.707 23.117 1.00 95.75 87 ILE A N 1
ATOM 658 C CA . ILE A 1 87 ? -14.100 -5.976 22.377 1.00 95.75 87 ILE A CA 1
ATOM 659 C C . ILE A 1 87 ? -14.422 -5.760 20.895 1.00 95.75 87 ILE A C 1
ATOM 661 O O . ILE A 1 87 ? -13.810 -6.401 20.036 1.00 95.75 87 ILE A O 1
ATOM 665 N N . ARG A 1 88 ? -15.379 -4.885 20.560 1.00 91.56 88 ARG A N 1
ATOM 666 C CA . ARG A 1 88 ? -15.704 -4.576 19.157 1.00 91.56 88 ARG A CA 1
ATOM 667 C C . ARG A 1 88 ? -14.539 -3.886 18.451 1.00 91.56 88 ARG A C 1
ATOM 669 O O . ARG A 1 88 ? -14.232 -4.241 17.312 1.00 91.56 88 ARG A O 1
ATOM 676 N N . GLU A 1 89 ? -13.881 -2.945 19.116 1.00 90.25 89 GLU A N 1
ATOM 677 C CA . GLU A 1 89 ? -12.721 -2.227 18.582 1.00 90.25 89 GLU A CA 1
ATOM 678 C C . GLU A 1 89 ? -11.515 -3.160 18.403 1.00 90.25 89 GLU A C 1
ATOM 680 O O . GLU A 1 89 ? -10.936 -3.217 17.316 1.00 90.25 89 GLU A O 1
ATOM 685 N N . LEU A 1 90 ? -11.209 -3.987 19.406 1.00 92.25 90 LEU A N 1
ATOM 686 C CA . LEU A 1 90 ? -10.146 -4.991 19.348 1.00 92.25 90 LEU A CA 1
ATOM 687 C C . LEU A 1 90 ? -10.401 -6.046 18.266 1.00 92.25 90 LEU A C 1
ATOM 689 O O . LEU A 1 90 ? -9.477 -6.441 17.553 1.00 92.25 90 LEU A O 1
ATOM 693 N N . LYS A 1 91 ? -11.650 -6.499 18.093 1.00 93.38 91 LYS A N 1
ATOM 694 C CA . LYS A 1 91 ? -12.015 -7.416 17.000 1.00 93.38 91 LYS A CA 1
ATOM 695 C C . LYS A 1 91 ? -11.804 -6.769 15.632 1.00 93.38 91 LYS A C 1
ATOM 697 O O . LYS A 1 91 ? -11.228 -7.410 14.757 1.00 93.38 91 LYS A O 1
ATOM 702 N N . ARG A 1 92 ? -12.198 -5.501 15.455 1.00 91.81 92 ARG A N 1
ATOM 703 C CA . ARG A 1 92 ? -11.914 -4.742 14.223 1.00 91.81 92 ARG A CA 1
ATOM 704 C C . ARG A 1 92 ? -10.415 -4.613 13.961 1.00 91.81 92 ARG A C 1
ATOM 706 O O . ARG A 1 92 ? -9.978 -4.884 12.847 1.00 91.81 92 ARG A O 1
ATOM 713 N N . ALA A 1 93 ? -9.628 -4.250 14.972 1.00 91.19 93 ALA A N 1
ATOM 714 C CA . ALA A 1 93 ? -8.177 -4.131 14.844 1.00 91.19 93 ALA A CA 1
ATOM 715 C C . ALA A 1 93 ? -7.525 -5.467 14.454 1.00 91.19 93 ALA A C 1
ATOM 717 O O . ALA A 1 93 ? -6.693 -5.515 13.548 1.00 91.19 93 ALA A O 1
ATOM 718 N N . ASN A 1 94 ? -7.958 -6.567 15.074 1.00 92.50 94 ASN A N 1
ATOM 719 C CA . ASN A 1 94 ? -7.482 -7.903 14.732 1.00 92.50 94 ASN A CA 1
ATOM 720 C C . ASN A 1 94 ? -7.812 -8.297 13.289 1.00 92.50 94 ASN A C 1
ATOM 722 O O . ASN A 1 94 ? -6.964 -8.879 12.619 1.00 92.50 94 ASN A O 1
ATOM 726 N N . GLU A 1 95 ? -9.002 -7.972 12.782 1.00 92.69 95 GLU A N 1
ATOM 727 C CA . GLU A 1 95 ? -9.335 -8.233 11.376 1.00 92.69 95 GLU A CA 1
ATOM 728 C C . GLU A 1 95 ? -8.440 -7.448 10.410 1.00 92.69 95 GLU A C 1
ATOM 730 O O . GLU A 1 95 ? -7.936 -8.016 9.438 1.00 92.69 95 GLU A O 1
ATOM 735 N N . ILE A 1 96 ? -8.139 -6.182 10.715 1.00 91.25 96 ILE A N 1
ATOM 736 C CA . ILE A 1 96 ? -7.184 -5.385 9.930 1.00 91.25 96 ILE A CA 1
ATOM 737 C C . ILE A 1 96 ? -5.802 -6.056 9.924 1.00 91.25 96 ILE A C 1
ATOM 739 O O . ILE A 1 96 ? -5.207 -6.219 8.858 1.00 91.25 96 ILE A O 1
ATOM 743 N N . LEU A 1 97 ? -5.301 -6.495 11.085 1.00 88.94 97 LEU A N 1
ATOM 744 C CA . LEU A 1 97 ? -3.994 -7.157 11.194 1.00 88.94 97 LEU A CA 1
ATOM 745 C C . LEU A 1 97 ? -3.946 -8.504 10.466 1.00 88.94 97 LEU A C 1
ATOM 747 O O . LEU A 1 97 ? -2.950 -8.801 9.807 1.00 88.94 97 LEU A O 1
ATOM 751 N N . LYS A 1 98 ? -5.021 -9.300 10.523 1.00 90.44 98 LYS A N 1
ATOM 752 C CA . LYS A 1 98 ? -5.126 -10.560 9.770 1.00 90.44 98 LYS A CA 1
ATOM 753 C C . LYS A 1 98 ? -5.045 -10.319 8.265 1.00 90.44 98 LYS A C 1
ATOM 755 O O . LYS A 1 98 ? -4.313 -11.031 7.579 1.00 90.44 98 LYS A O 1
ATOM 760 N N . ARG A 1 99 ? -5.742 -9.301 7.750 1.00 89.06 99 ARG A N 1
ATOM 761 C CA . ARG A 1 99 ? -5.669 -8.921 6.327 1.00 89.06 99 ARG A CA 1
ATOM 762 C C . ARG A 1 99 ? -4.299 -8.347 5.961 1.00 89.06 99 ARG A C 1
ATOM 764 O O . ARG A 1 99 ? -3.792 -8.621 4.879 1.00 89.06 99 ARG A O 1
ATOM 771 N N . ALA A 1 100 ? -3.668 -7.627 6.886 1.00 86.06 100 ALA A N 1
ATOM 772 C CA . ALA A 1 100 ? -2.327 -7.071 6.732 1.00 86.06 100 ALA A CA 1
ATOM 773 C C . ALA A 1 100 ? -1.189 -8.091 6.944 1.00 86.06 100 ALA A C 1
ATOM 775 O O . ALA A 1 100 ? -0.021 -7.738 6.789 1.00 86.06 100 ALA A O 1
ATOM 776 N N . ALA A 1 101 ? -1.483 -9.356 7.270 1.00 83.81 101 ALA A N 1
ATOM 777 C CA . ALA A 1 101 ? -0.475 -10.366 7.607 1.00 83.81 101 ALA A CA 1
ATOM 778 C C . ALA A 1 101 ? 0.586 -10.587 6.510 1.00 83.81 101 ALA A C 1
ATOM 780 O O . ALA A 1 101 ? 1.705 -11.009 6.804 1.00 83.81 101 ALA A O 1
ATOM 781 N N . SER A 1 102 ? 0.270 -10.293 5.245 1.00 78.81 102 SER A N 1
ATOM 782 C CA . SER A 1 102 ? 1.238 -10.319 4.142 1.00 78.81 102 SER A CA 1
ATOM 783 C C . SER A 1 102 ? 2.392 -9.334 4.329 1.00 78.81 102 SER A C 1
ATOM 785 O O . SER A 1 102 ? 3.524 -9.684 4.001 1.00 78.81 102 SER A O 1
ATOM 787 N N . PHE A 1 103 ? 2.136 -8.153 4.895 1.00 74.50 103 PHE A N 1
ATOM 788 C CA . PHE A 1 103 ? 3.133 -7.095 5.062 1.00 74.50 103 PHE A CA 1
ATOM 789 C C . PHE A 1 103 ? 4.216 -7.436 6.082 1.00 74.50 103 PHE A C 1
ATOM 791 O O . PHE A 1 103 ? 5.351 -6.988 5.948 1.00 74.50 103 PHE A O 1
ATOM 798 N N . PHE A 1 104 ? 3.890 -8.262 7.075 1.00 69.44 104 PHE A N 1
ATOM 799 C CA . PHE A 1 104 ? 4.803 -8.594 8.170 1.00 69.44 104 PHE A CA 1
ATOM 800 C C . PHE A 1 104 ? 5.724 -9.785 7.866 1.00 69.44 104 PHE A C 1
ATOM 802 O O . PHE A 1 104 ? 6.691 -10.010 8.588 1.00 69.44 104 PHE A O 1
ATOM 809 N N . ARG A 1 105 ? 5.477 -10.546 6.788 1.00 70.12 105 ARG A N 1
ATOM 810 C CA . ARG A 1 105 ? 6.248 -11.764 6.464 1.00 70.12 105 ARG A CA 1
ATOM 811 C C . ARG A 1 105 ? 7.637 -11.506 5.871 1.00 70.12 105 ARG A C 1
ATOM 813 O O . ARG A 1 105 ? 8.466 -12.409 5.878 1.00 70.12 105 ARG A O 1
ATOM 820 N N . GLY A 1 106 ? 7.891 -10.312 5.336 1.00 66.31 106 GLY A N 1
ATOM 821 C CA . GLY A 1 106 ? 9.093 -10.033 4.542 1.00 66.31 106 GLY A CA 1
ATOM 822 C C . GLY A 1 106 ? 10.297 -9.482 5.309 1.00 66.31 106 GLY A C 1
ATOM 823 O O . GLY A 1 106 ? 11.359 -9.351 4.707 1.00 66.31 106 GLY A O 1
ATOM 824 N N . GLY A 1 107 ? 10.151 -9.096 6.585 1.00 65.50 107 GLY A N 1
ATOM 825 C CA . GLY A 1 107 ? 11.189 -8.411 7.383 1.00 65.50 107 GLY A CA 1
ATOM 826 C C . GLY A 1 107 ? 11.576 -7.004 6.886 1.00 65.50 107 GLY A C 1
ATOM 827 O O . GLY A 1 107 ? 11.990 -6.157 7.673 1.00 65.50 107 GLY A O 1
ATOM 828 N N . ALA A 1 108 ? 11.404 -6.724 5.595 1.00 71.56 108 ALA A N 1
ATOM 829 C CA . ALA A 1 108 ? 11.540 -5.412 4.990 1.00 71.56 108 ALA A CA 1
ATOM 830 C C . ALA A 1 108 ? 10.233 -4.620 5.092 1.00 71.56 108 ALA A C 1
ATOM 832 O O . ALA A 1 108 ? 9.135 -5.161 4.949 1.00 71.56 108 ALA A O 1
ATOM 833 N N . ARG A 1 109 ? 10.366 -3.306 5.284 1.00 75.12 109 ARG A N 1
ATOM 834 C CA . ARG A 1 109 ? 9.243 -2.373 5.206 1.00 75.12 109 ARG A CA 1
ATOM 835 C C . ARG A 1 109 ? 8.610 -2.447 3.805 1.00 75.12 109 ARG A C 1
ATOM 837 O O . ARG A 1 109 ? 9.343 -2.266 2.829 1.00 75.12 109 ARG A O 1
ATOM 844 N N . PRO A 1 110 ? 7.284 -2.643 3.692 1.00 81.25 110 PRO A N 1
ATOM 845 C CA . PRO A 1 110 ? 6.615 -2.666 2.398 1.00 81.25 110 PRO A CA 1
ATOM 846 C C . PRO A 1 110 ? 6.779 -1.333 1.651 1.00 81.25 110 PRO A C 1
ATOM 848 O O . PRO A 1 110 ? 6.837 -0.271 2.289 1.00 81.25 110 PRO A O 1
ATOM 851 N N . PRO A 1 111 ? 6.852 -1.349 0.310 1.00 85.81 111 PRO A N 1
ATOM 852 C CA . PRO A 1 111 ? 6.878 -0.128 -0.481 1.00 85.81 111 PRO A CA 1
ATOM 853 C C . PRO A 1 111 ? 5.578 0.660 -0.289 1.00 85.81 111 PRO A C 1
ATOM 855 O O . PRO A 1 111 ? 4.498 0.088 -0.170 1.00 85.81 111 PRO A O 1
ATOM 858 N N . THR A 1 112 ? 5.672 1.993 -0.302 1.00 84.88 112 THR A N 1
ATOM 859 C CA . THR A 1 112 ? 4.531 2.885 -0.029 1.00 84.88 112 THR A CA 1
ATOM 860 C C . THR A 1 112 ? 3.315 2.589 -0.908 1.00 84.88 112 THR A C 1
ATOM 862 O O . THR A 1 112 ? 2.199 2.696 -0.418 1.00 84.88 112 THR A O 1
ATOM 865 N N . GLN A 1 113 ? 3.520 2.183 -2.167 1.00 85.62 113 GLN A N 1
ATOM 866 C CA . GLN A 1 113 ? 2.415 1.878 -3.080 1.00 85.62 113 GLN A CA 1
ATOM 867 C C . GLN A 1 113 ? 1.598 0.664 -2.638 1.00 85.62 113 GLN A C 1
ATOM 869 O O . GLN A 1 113 ? 0.384 0.767 -2.567 1.00 85.62 113 GLN A O 1
ATOM 874 N N . GLU A 1 114 ? 2.234 -0.433 -2.221 1.00 87.94 114 GLU A N 1
ATOM 875 C CA . GLU A 1 114 ? 1.494 -1.610 -1.737 1.00 87.94 114 GLU A CA 1
ATOM 876 C C . GLU A 1 114 ? 0.669 -1.289 -0.485 1.00 87.94 114 GLU A C 1
ATOM 878 O O . GLU A 1 114 ? -0.422 -1.822 -0.287 1.00 87.94 114 GLU A O 1
ATOM 883 N N . ILE A 1 115 ? 1.178 -0.390 0.361 1.00 88.06 115 ILE A N 1
ATOM 884 C CA . ILE A 1 115 ? 0.461 0.054 1.554 1.00 88.06 115 ILE A CA 1
ATOM 885 C C . ILE A 1 115 ? -0.749 0.921 1.168 1.00 88.06 115 ILE A C 1
ATOM 887 O O . ILE A 1 115 ? -1.826 0.757 1.740 1.00 88.06 115 ILE A O 1
ATOM 891 N N . VAL A 1 116 ? -0.586 1.830 0.201 1.00 90.19 116 VAL A N 1
ATOM 892 C CA . VAL A 1 116 ? -1.679 2.661 -0.329 1.00 90.19 116 VAL A CA 1
ATOM 893 C C . VAL A 1 116 ? -2.749 1.786 -0.980 1.00 90.19 116 VAL A C 1
ATOM 895 O O . VAL A 1 116 ? -3.922 1.947 -0.653 1.00 90.19 116 VAL A O 1
ATOM 898 N N . ASP A 1 117 ? -2.351 0.816 -1.804 1.00 90.00 117 ASP A N 1
ATOM 899 C CA . ASP A 1 117 ? -3.255 -0.130 -2.465 1.00 90.00 117 ASP A CA 1
ATOM 900 C C . ASP A 1 117 ? -4.055 -0.949 -1.442 1.00 90.00 117 ASP A C 1
ATOM 902 O O . ASP A 1 117 ? -5.264 -1.142 -1.587 1.00 90.00 117 ASP A O 1
ATOM 906 N N . PHE A 1 118 ? -3.409 -1.386 -0.356 1.00 90.69 118 PHE A N 1
ATOM 907 C CA . PHE A 1 118 ? -4.097 -2.070 0.736 1.00 90.69 118 PHE A CA 1
ATOM 908 C C . PHE A 1 118 ? -5.094 -1.172 1.463 1.00 90.69 118 PHE A C 1
ATOM 910 O O . PHE A 1 118 ? -6.215 -1.606 1.724 1.00 90.69 118 PHE A O 1
ATOM 917 N N . ILE A 1 119 ? -4.724 0.074 1.777 1.00 90.50 119 ILE A N 1
ATOM 918 C CA . ILE A 1 119 ? -5.669 1.020 2.380 1.00 90.50 119 ILE A CA 1
ATOM 919 C C . ILE A 1 119 ? -6.858 1.225 1.443 1.00 90.50 119 ILE A C 1
ATOM 921 O O . ILE A 1 119 ? -7.998 1.153 1.893 1.00 90.50 119 ILE A O 1
ATOM 925 N N . ASP A 1 120 ? -6.619 1.437 0.149 1.00 91.12 120 ASP A N 1
ATOM 926 C CA . ASP A 1 120 ? -7.684 1.658 -0.827 1.00 91.12 120 ASP A CA 1
ATOM 927 C C . ASP A 1 120 ? -8.620 0.446 -0.958 1.00 91.12 120 ASP A C 1
ATOM 929 O O . ASP A 1 120 ? -9.826 0.635 -1.111 1.00 91.12 120 ASP A O 1
ATOM 933 N N . ALA A 1 121 ? -8.105 -0.779 -0.824 1.00 91.25 121 ALA A N 1
ATOM 934 C CA . ALA A 1 121 ? -8.911 -2.000 -0.839 1.00 91.25 121 ALA A CA 1
ATOM 935 C C . ALA A 1 121 ? -9.769 -2.194 0.424 1.00 91.25 121 ALA A C 1
ATOM 937 O O . ALA A 1 121 ? -10.757 -2.921 0.389 1.00 91.25 121 ALA A O 1
ATOM 938 N N . GLN A 1 122 ? -9.378 -1.596 1.552 1.00 89.62 122 GLN A N 1
ATOM 939 C CA . GLN A 1 122 ? -9.979 -1.843 2.870 1.00 89.62 122 GLN A CA 1
ATOM 940 C C . GLN A 1 122 ? -10.724 -0.623 3.439 1.00 89.62 122 GLN A C 1
ATOM 942 O O . GLN A 1 122 ? -11.424 -0.733 4.450 1.00 89.62 122 GLN A O 1
ATOM 947 N N . ARG A 1 123 ? -10.607 0.545 2.789 1.00 90.50 123 ARG A N 1
ATOM 948 C CA . ARG A 1 123 ? -11.152 1.827 3.269 1.00 90.50 123 ARG A CA 1
ATOM 949 C C . ARG A 1 123 ? -12.669 1.824 3.449 1.00 90.50 123 ARG A C 1
ATOM 951 O O . ARG A 1 123 ? -13.154 2.545 4.311 1.00 90.50 123 ARG A O 1
ATOM 958 N N . GLU A 1 124 ? -13.402 1.055 2.644 1.00 90.06 124 GLU A N 1
ATOM 959 C CA . GLU A 1 124 ? -14.873 1.044 2.671 1.00 90.06 124 GLU A CA 1
ATOM 960 C C . GLU A 1 124 ? -15.419 0.329 3.911 1.00 90.06 124 GLU A C 1
ATOM 962 O O . GLU A 1 124 ? -16.474 0.695 4.418 1.00 90.06 124 GLU A O 1
ATOM 967 N N . GLU A 1 125 ? -14.674 -0.643 4.442 1.00 89.81 125 GLU A N 1
ATOM 968 C CA . GLU A 1 125 ? -15.100 -1.449 5.589 1.00 89.81 125 GLU A CA 1
ATOM 969 C C . GLU A 1 125 ? -14.626 -0.869 6.930 1.00 89.81 125 GLU A C 1
ATOM 971 O O . GLU A 1 125 ? -15.378 -0.856 7.907 1.00 89.81 125 GLU A O 1
ATOM 976 N N . PHE A 1 126 ? -13.386 -0.371 6.991 1.00 88.50 126 PHE A N 1
ATOM 977 C CA . PHE A 1 126 ? -12.761 0.058 8.251 1.00 88.50 126 PHE A CA 1
ATOM 978 C C . PHE A 1 126 ? -12.501 1.563 8.349 1.00 88.50 126 PHE A C 1
ATOM 980 O O . PHE A 1 126 ? -12.277 2.064 9.448 1.00 88.50 126 PHE A O 1
ATOM 987 N N . GLY A 1 127 ? -12.527 2.294 7.232 1.00 90.44 127 GLY A N 1
ATOM 988 C CA . GLY A 1 127 ? -12.069 3.681 7.173 1.00 90.44 127 GLY A CA 1
ATOM 989 C C . GLY A 1 127 ? -10.540 3.811 7.179 1.00 90.44 127 GLY A C 1
ATOM 990 O O . GLY A 1 127 ? -9.807 2.934 7.630 1.00 90.44 127 GLY A O 1
ATOM 991 N N . VAL A 1 128 ? -10.035 4.935 6.668 1.00 88.88 128 VAL A N 1
ATOM 992 C CA . VAL A 1 128 ? -8.589 5.156 6.472 1.00 88.88 128 VAL A CA 1
ATOM 993 C C . VAL A 1 128 ? -7.841 5.311 7.804 1.00 88.88 128 VAL A C 1
ATOM 995 O O . VAL A 1 128 ? -6.795 4.697 8.006 1.00 88.88 128 VAL A O 1
ATOM 998 N N . GLU A 1 129 ? -8.367 6.111 8.733 1.00 89.94 129 GLU A N 1
ATOM 999 C CA . GLU A 1 129 ? -7.688 6.412 10.003 1.00 89.94 129 GLU A CA 1
ATOM 1000 C C . GLU A 1 129 ? -7.546 5.199 10.939 1.00 89.94 129 GLU A C 1
ATOM 1002 O O . GLU A 1 129 ? -6.444 5.010 11.474 1.00 89.94 129 GLU A O 1
ATOM 1007 N N . PRO A 1 130 ? -8.569 4.332 11.110 1.00 91.31 130 PRO A N 1
ATOM 1008 C CA . PRO A 1 130 ? -8.420 3.114 11.905 1.00 91.31 130 PRO A CA 1
ATOM 1009 C C . PRO A 1 130 ? -7.367 2.165 11.330 1.00 91.31 130 PRO A C 1
ATOM 1011 O O . PRO A 1 130 ? -6.531 1.657 12.076 1.00 91.31 130 PRO A O 1
ATOM 1014 N N . ILE A 1 131 ? -7.332 1.990 10.003 1.00 91.19 131 ILE A N 1
ATOM 1015 C CA . ILE A 1 131 ? -6.321 1.158 9.336 1.00 91.19 131 ILE A CA 1
ATOM 1016 C C . ILE A 1 131 ? -4.917 1.697 9.611 1.00 91.19 131 ILE A C 1
ATOM 1018 O O . ILE A 1 131 ? -4.037 0.945 10.027 1.00 91.19 131 ILE A O 1
ATOM 1022 N N . ILE A 1 132 ? -4.696 3.000 9.416 1.00 91.12 132 ILE A N 1
ATOM 1023 C CA . ILE A 1 132 ? -3.380 3.618 9.622 1.00 91.12 132 ILE A CA 1
ATOM 1024 C C . ILE A 1 132 ? -2.938 3.505 11.084 1.00 91.12 132 ILE A C 1
ATOM 1026 O O . ILE A 1 132 ? -1.770 3.219 11.345 1.00 91.12 132 ILE A O 1
ATOM 1030 N N . THR A 1 133 ? -3.853 3.703 12.033 1.00 91.38 133 THR A N 1
ATOM 1031 C CA . THR A 1 133 ? -3.565 3.582 13.470 1.00 91.38 133 THR A CA 1
ATOM 1032 C C . THR A 1 133 ? -3.123 2.164 13.829 1.00 91.38 133 THR A C 1
ATOM 1034 O O . THR A 1 133 ? -2.082 1.982 14.464 1.00 91.38 133 THR A O 1
ATOM 1037 N N . VAL A 1 134 ? -3.854 1.154 13.351 1.00 91.31 134 VAL A N 1
ATOM 1038 C CA . VAL A 1 134 ? -3.526 -0.259 13.584 1.00 91.31 134 VAL A CA 1
ATOM 1039 C C . VAL A 1 134 ? -2.201 -0.638 12.917 1.00 91.31 134 VAL A C 1
ATOM 1041 O O . VAL A 1 134 ? -1.325 -1.205 13.568 1.00 91.31 134 VAL A O 1
ATOM 1044 N N . LEU A 1 135 ? -1.986 -0.258 11.656 1.00 89.00 135 LEU A N 1
ATOM 1045 C CA . LEU A 1 135 ? -0.727 -0.522 10.949 1.00 89.00 135 LEU A CA 1
ATOM 1046 C C . LEU A 1 135 ? 0.476 0.151 11.626 1.00 89.00 135 LEU A C 1
ATOM 1048 O O . LEU A 1 135 ? 1.545 -0.454 11.725 1.00 89.00 135 LEU A O 1
ATOM 1052 N N . ARG A 1 136 ? 0.297 1.371 12.149 1.00 88.94 136 ARG A N 1
ATOM 1053 C CA . ARG A 1 136 ? 1.322 2.077 12.926 1.00 88.94 136 ARG A CA 1
ATOM 1054 C C . ARG A 1 136 ? 1.683 1.316 14.197 1.00 88.94 136 ARG A C 1
ATOM 1056 O O . ARG A 1 136 ? 2.870 1.172 14.477 1.00 88.94 136 ARG A O 1
ATOM 1063 N N . SER A 1 137 ? 0.689 0.807 14.929 1.00 86.50 137 SER A N 1
ATOM 1064 C CA . SER A 1 137 ? 0.923 -0.004 16.135 1.00 86.50 137 SER A CA 1
ATOM 1065 C C . SER A 1 137 ? 1.690 -1.299 15.839 1.00 86.50 137 SER A C 1
ATOM 1067 O O . SER A 1 137 ? 2.473 -1.755 16.664 1.00 86.50 137 SER A O 1
ATOM 1069 N N . ALA A 1 138 ? 1.546 -1.833 14.624 1.00 84.56 138 ALA A N 1
ATOM 1070 C CA . ALA A 1 138 ? 2.253 -3.021 14.155 1.00 84.56 138 ALA A CA 1
ATOM 1071 C C . ALA A 1 138 ? 3.629 -2.727 13.514 1.00 84.56 138 ALA A C 1
ATOM 1073 O O . ALA A 1 138 ? 4.258 -3.626 12.961 1.00 84.56 138 ALA A O 1
ATOM 1074 N N . GLY A 1 139 ? 4.115 -1.481 13.569 1.00 82.00 139 GLY A N 1
ATOM 1075 C CA . GLY A 1 139 ? 5.452 -1.101 13.092 1.00 82.00 139 GLY A CA 1
ATOM 1076 C C . GLY A 1 139 ? 5.519 -0.587 11.648 1.00 82.00 139 GLY A C 1
ATOM 1077 O O . GLY A 1 139 ? 6.604 -0.269 11.157 1.00 82.00 139 GLY A O 1
ATOM 1078 N N . VAL A 1 140 ? 4.384 -0.433 10.957 1.00 83.00 140 VAL A N 1
ATOM 1079 C CA . VAL A 1 140 ? 4.334 0.194 9.626 1.00 83.00 140 VAL A CA 1
ATOM 1080 C C . VAL A 1 140 ? 4.180 1.708 9.789 1.00 83.00 140 VAL A C 1
ATOM 1082 O O . VAL A 1 140 ? 3.091 2.231 10.018 1.00 83.00 140 VAL A O 1
ATOM 1085 N N . VAL A 1 141 ? 5.289 2.444 9.669 1.00 79.38 141 VAL A N 1
ATOM 1086 C CA . VAL A 1 141 ? 5.312 3.906 9.864 1.00 79.38 141 VAL A CA 1
ATOM 1087 C C . VAL A 1 141 ? 4.640 4.630 8.691 1.00 79.38 141 VAL A C 1
ATOM 1089 O O . VAL A 1 141 ? 5.293 4.982 7.712 1.00 79.38 141 VAL A O 1
ATOM 1092 N N . MET A 1 142 ? 3.337 4.880 8.784 1.00 83.06 142 MET A N 1
ATOM 1093 C CA . MET A 1 142 ? 2.575 5.643 7.794 1.00 83.06 142 MET A CA 1
ATOM 1094 C C . MET A 1 142 ? 1.686 6.695 8.466 1.00 83.06 142 MET A C 1
ATOM 1096 O O . MET A 1 142 ? 1.088 6.463 9.522 1.00 83.06 142 MET A O 1
ATOM 1100 N N . ALA A 1 143 ? 1.609 7.872 7.845 1.00 85.81 143 ALA A N 1
ATOM 1101 C CA . ALA A 1 143 ? 0.742 8.966 8.267 1.00 85.81 143 ALA A CA 1
ATOM 1102 C C . ALA A 1 143 ? -0.433 9.143 7.284 1.00 85.81 143 ALA A C 1
ATOM 1104 O O . ALA A 1 143 ? -0.250 8.897 6.089 1.00 85.81 143 ALA A O 1
ATOM 1105 N N . PRO A 1 144 ? -1.609 9.619 7.746 1.00 87.69 144 PRO A N 1
ATOM 1106 C CA . PRO A 1 144 ? -2.733 9.943 6.863 1.00 87.69 144 PRO A CA 1
ATOM 1107 C C . PRO A 1 144 ? -2.362 10.944 5.766 1.00 87.69 144 PRO A C 1
ATOM 1109 O O . PRO A 1 144 ? -2.730 10.753 4.611 1.00 87.69 144 PRO A O 1
ATOM 1112 N N . SER A 1 145 ? -1.554 11.957 6.099 1.00 87.69 145 SER A N 1
ATOM 1113 C CA . SER A 1 145 ? -1.031 12.921 5.124 1.00 87.69 145 SER A CA 1
ATOM 1114 C C . SER A 1 145 ? -0.233 12.237 4.018 1.00 87.69 145 SER A C 1
ATOM 1116 O O . SER A 1 145 ? -0.468 12.496 2.849 1.00 87.69 145 SER A O 1
ATOM 1118 N N . THR A 1 146 ? 0.642 11.287 4.359 1.00 88.31 146 THR A N 1
ATOM 1119 C CA . THR A 1 146 ? 1.429 10.534 3.371 1.00 88.31 146 THR A CA 1
ATOM 1120 C C . THR A 1 146 ? 0.551 9.723 2.420 1.00 88.31 146 THR A C 1
ATOM 1122 O O . THR A 1 146 ? 0.887 9.615 1.244 1.00 88.31 146 THR A O 1
ATOM 1125 N N . TYR A 1 147 ? -0.563 9.168 2.904 1.00 89.56 147 TYR A N 1
ATOM 1126 C CA . TYR A 1 147 ? -1.525 8.443 2.070 1.00 89.56 147 TYR A CA 1
ATOM 1127 C C . TYR A 1 147 ? -2.228 9.380 1.075 1.00 89.56 147 TYR A C 1
ATOM 1129 O O . TYR A 1 147 ? -2.214 9.122 -0.129 1.00 89.56 147 TYR A O 1
ATOM 1137 N N . TYR A 1 148 ? -2.777 10.503 1.546 1.00 88.94 148 TYR A N 1
ATOM 1138 C CA . TYR A 1 148 ? -3.439 11.469 0.662 1.00 88.94 148 TYR A CA 1
ATOM 1139 C C . TYR A 1 148 ? -2.455 12.167 -0.289 1.00 88.94 148 TYR A C 1
ATOM 1141 O O . TYR A 1 148 ? -2.789 12.397 -1.451 1.00 88.94 148 TYR A O 1
ATOM 1149 N N . ASP A 1 149 ? -1.223 12.424 0.152 1.00 86.94 149 ASP A N 1
ATOM 1150 C CA . ASP A 1 149 ? -0.135 12.915 -0.695 1.00 86.94 149 ASP A CA 1
ATOM 1151 C C . ASP A 1 149 ? 0.228 11.897 -1.773 1.00 86.94 149 ASP A C 1
ATOM 1153 O O . ASP A 1 149 ? 0.414 12.259 -2.929 1.00 86.94 149 ASP A O 1
ATOM 1157 N N . ALA A 1 150 ? 0.340 10.612 -1.429 1.00 86.19 150 ALA A N 1
ATOM 1158 C CA . ALA A 1 150 ? 0.626 9.569 -2.410 1.00 86.19 150 ALA A CA 1
ATOM 1159 C C . ALA A 1 150 ? -0.468 9.486 -3.483 1.00 86.19 150 ALA A C 1
ATOM 1161 O O . ALA A 1 150 ? -0.149 9.275 -4.651 1.00 86.19 150 ALA A O 1
ATOM 1162 N N . LYS A 1 151 ? -1.728 9.723 -3.100 1.00 85.62 151 LYS A N 1
ATOM 1163 C CA . LYS A 1 151 ? -2.880 9.721 -4.007 1.00 85.62 151 LYS A CA 1
ATOM 1164 C C . LYS A 1 151 ? -2.964 10.966 -4.891 1.00 85.62 151 LYS A C 1
ATOM 1166 O O . LYS A 1 151 ? -3.378 10.872 -6.041 1.00 85.62 151 LYS A O 1
ATOM 1171 N N . SER A 1 152 ? -2.583 12.128 -4.364 1.00 85.56 152 SER A N 1
ATOM 1172 C CA . SER A 1 152 ? -2.602 13.396 -5.105 1.00 85.56 152 SER A CA 1
ATOM 1173 C C . SER A 1 152 ? -1.341 13.630 -5.941 1.00 85.56 152 SER A C 1
ATOM 1175 O O . SER A 1 152 ? -1.347 14.460 -6.853 1.00 85.56 152 SER A O 1
ATOM 1177 N N . ARG A 1 153 ? -0.251 12.903 -5.662 1.00 80.94 153 ARG A N 1
ATOM 1178 C CA . ARG A 1 153 ? 1.009 13.016 -6.401 1.00 80.94 153 ARG A CA 1
ATOM 1179 C C . ARG A 1 153 ? 0.817 12.640 -7.865 1.00 80.94 153 ARG A C 1
ATOM 1181 O O . ARG A 1 153 ? 0.677 11.474 -8.226 1.00 80.94 153 ARG A O 1
ATOM 1188 N N . GLY A 1 154 ? 0.918 13.654 -8.717 1.00 80.00 154 GLY A N 1
ATOM 1189 C CA . GLY A 1 154 ? 1.095 13.472 -10.149 1.00 80.00 154 GLY A CA 1
ATOM 1190 C C . GLY A 1 154 ? 2.419 12.771 -10.493 1.00 80.00 154 GLY A C 1
ATOM 1191 O O . GLY A 1 154 ? 3.289 12.574 -9.632 1.00 80.00 154 GLY A O 1
ATOM 1192 N N . PRO A 1 155 ? 2.605 12.393 -11.769 1.00 82.44 155 PRO A N 1
ATOM 1193 C CA . PRO A 1 155 ? 3.850 11.797 -12.229 1.00 82.44 155 PRO A CA 1
ATOM 1194 C C . PRO A 1 155 ? 5.036 12.714 -11.910 1.00 82.44 155 PRO A C 1
ATOM 1196 O O . PRO A 1 155 ? 5.000 13.919 -12.143 1.00 82.44 155 PRO A O 1
ATOM 1199 N N . SER A 1 156 ? 6.118 12.134 -11.382 1.00 88.00 156 SER A N 1
ATOM 1200 C CA . SER A 1 156 ? 7.348 12.894 -11.132 1.00 88.00 156 SER A CA 1
ATOM 1201 C C . SER A 1 156 ? 7.854 13.561 -12.416 1.00 88.00 156 SER A C 1
ATOM 1203 O O . SER A 1 156 ? 7.702 13.003 -13.502 1.00 88.00 156 SER A O 1
ATOM 1205 N N . ALA A 1 157 ? 8.567 14.686 -12.298 1.00 87.06 157 ALA A N 1
ATOM 1206 C CA . ALA A 1 157 ? 9.170 15.368 -13.450 1.00 87.06 157 ALA A CA 1
ATOM 1207 C C . ALA A 1 157 ? 10.022 14.427 -14.330 1.00 87.06 157 ALA A C 1
ATOM 1209 O O . ALA A 1 157 ? 10.091 14.584 -15.547 1.00 87.06 157 ALA A O 1
ATOM 1210 N N . ARG A 1 158 ? 10.652 13.411 -13.723 1.00 87.75 158 ARG A N 1
ATOM 1211 C CA . ARG A 1 158 ? 11.370 12.354 -14.444 1.00 87.75 158 ARG A CA 1
ATOM 1212 C C . ARG A 1 158 ? 10.428 11.446 -15.232 1.00 87.75 158 ARG A C 1
ATOM 1214 O O . ARG A 1 158 ? 10.711 11.168 -16.390 1.00 87.75 158 ARG A O 1
ATOM 1221 N N . ALA A 1 159 ? 9.349 10.975 -14.608 1.00 87.81 159 ALA A N 1
ATOM 1222 C CA . ALA A 1 159 ? 8.354 10.126 -15.259 1.00 87.81 159 ALA A CA 1
ATOM 1223 C C . ALA A 1 159 ? 7.659 10.863 -16.410 1.00 87.81 159 ALA A C 1
ATOM 1225 O O . ALA A 1 159 ? 7.437 10.272 -17.460 1.00 87.81 159 ALA A O 1
ATOM 1226 N N . GLN A 1 160 ? 7.397 12.159 -16.242 1.00 90.38 160 GLN A N 1
ATOM 1227 C CA . GLN A 1 160 ? 6.803 12.994 -17.279 1.00 90.38 160 GLN A CA 1
ATOM 1228 C C . GLN A 1 160 ? 7.749 13.170 -18.475 1.00 90.38 160 GLN A C 1
ATOM 1230 O O . GLN A 1 160 ? 7.376 12.845 -19.598 1.00 90.38 160 GLN A O 1
ATOM 1235 N N . ARG A 1 161 ? 9.023 13.517 -18.232 1.00 90.44 161 ARG A N 1
ATOM 1236 C CA . ARG A 1 161 ? 10.043 13.536 -19.299 1.00 90.44 161 ARG A CA 1
ATOM 1237 C C . ARG A 1 161 ? 10.222 12.180 -19.974 1.00 90.44 161 ARG A C 1
ATOM 1239 O O . ARG A 1 161 ? 10.421 12.108 -21.179 1.00 90.44 161 ARG A O 1
ATOM 1246 N N . ASP A 1 162 ? 10.199 11.091 -19.213 1.00 92.50 162 ASP A N 1
ATOM 1247 C CA . ASP A 1 162 ? 10.317 9.744 -19.771 1.00 92.50 162 ASP A CA 1
ATOM 1248 C C . ASP A 1 162 ? 9.116 9.384 -20.661 1.00 92.50 162 ASP A C 1
ATOM 1250 O O . ASP A 1 162 ? 9.305 8.730 -21.687 1.00 92.50 162 ASP A O 1
ATOM 1254 N N . ALA A 1 163 ? 7.909 9.828 -20.293 1.00 90.06 163 ALA A N 1
ATOM 1255 C CA . ALA A 1 163 ? 6.693 9.648 -21.082 1.00 90.06 163 ALA A CA 1
ATOM 1256 C C . ALA A 1 163 ? 6.739 10.426 -22.406 1.00 90.06 163 ALA A C 1
ATOM 1258 O O . ALA A 1 163 ? 6.232 9.937 -23.410 1.00 90.06 163 ALA A O 1
ATOM 1259 N N . GLU A 1 164 ? 7.403 11.583 -22.436 1.00 91.56 164 GLU A N 1
ATOM 1260 C CA . GLU A 1 164 ? 7.650 12.353 -23.663 1.00 91.56 164 GLU A CA 1
ATOM 1261 C C . GLU A 1 164 ? 8.761 11.727 -24.526 1.00 91.56 164 GLU A C 1
ATOM 1263 O O . GLU A 1 164 ? 8.625 11.570 -25.740 1.00 91.56 164 GLU A O 1
ATOM 1268 N N . LEU A 1 165 ? 9.875 11.330 -23.902 1.00 93.44 165 LEU A N 1
ATOM 1269 C CA . LEU A 1 165 ? 11.054 10.811 -24.601 1.00 93.44 165 LEU A CA 1
ATOM 1270 C C . LEU A 1 165 ? 10.867 9.386 -25.129 1.00 93.44 165 LEU A C 1
ATOM 1272 O O . LEU A 1 165 ? 11.474 9.025 -26.136 1.00 93.44 165 LEU A O 1
ATOM 1276 N N . GLY A 1 166 ? 10.067 8.559 -24.455 1.00 92.88 166 GLY A N 1
ATOM 1277 C CA . GLY A 1 166 ? 9.814 7.171 -24.845 1.00 92.88 166 GLY A CA 1
ATOM 1278 C C . GLY A 1 166 ? 9.304 7.047 -26.287 1.00 92.88 166 GLY A C 1
ATOM 1279 O O . GLY A 1 166 ? 9.988 6.421 -27.103 1.00 92.88 166 GLY A O 1
ATOM 1280 N N . PRO A 1 167 ? 8.166 7.675 -26.634 1.00 95.38 167 PRO A N 1
ATOM 1281 C CA . PRO A 1 167 ? 7.620 7.674 -27.991 1.00 95.38 167 PRO A CA 1
ATOM 1282 C C . PRO A 1 167 ? 8.589 8.244 -29.033 1.00 95.38 167 PRO A C 1
ATOM 1284 O O . PRO A 1 167 ? 8.768 7.642 -30.091 1.00 95.38 167 PRO A O 1
ATOM 1287 N N . ALA A 1 168 ? 9.286 9.342 -28.717 1.00 94.19 168 ALA A N 1
ATOM 1288 C CA . ALA A 1 168 ? 10.272 9.937 -29.622 1.00 94.19 168 ALA A CA 1
ATOM 1289 C C . ALA A 1 168 ? 11.429 8.969 -29.943 1.00 94.19 168 ALA A C 1
ATOM 1291 O O . ALA A 1 168 ? 11.858 8.843 -31.090 1.00 94.19 168 ALA A O 1
ATOM 1292 N N . LEU A 1 169 ? 11.918 8.226 -28.943 1.00 94.69 169 LEU A N 1
ATOM 1293 C CA . LEU A 1 169 ? 12.957 7.213 -29.143 1.00 94.69 169 LEU A CA 1
ATOM 1294 C C . LEU A 1 169 ? 12.461 6.007 -29.948 1.00 94.69 169 LEU A C 1
ATOM 1296 O O . LEU A 1 169 ? 13.246 5.440 -30.713 1.00 94.69 169 LEU A O 1
ATOM 1300 N N . VAL A 1 170 ? 11.196 5.610 -29.782 1.00 95.31 170 VAL A N 1
ATOM 1301 C CA . VAL A 1 170 ? 10.581 4.538 -30.578 1.00 95.31 170 VAL A CA 1
ATOM 1302 C C . VAL A 1 170 ? 10.482 4.965 -32.040 1.00 95.31 170 VAL A C 1
ATOM 1304 O O . VAL A 1 170 ? 10.981 4.235 -32.893 1.00 95.31 170 VAL A O 1
ATOM 1307 N N . ALA A 1 171 ? 9.970 6.165 -32.324 1.00 95.00 171 ALA A N 1
ATOM 1308 C CA . ALA A 1 171 ? 9.898 6.705 -33.683 1.00 95.00 171 ALA A CA 1
ATOM 1309 C C . ALA A 1 171 ? 11.282 6.731 -34.355 1.00 95.00 171 ALA A C 1
ATOM 1311 O O . ALA A 1 171 ? 11.480 6.139 -35.414 1.00 95.00 171 ALA A O 1
ATOM 1312 N N . LEU A 1 172 ? 12.299 7.268 -33.666 1.00 94.19 172 LEU A N 1
ATOM 1313 C CA . LEU A 1 172 ? 13.677 7.265 -34.169 1.00 94.19 172 LEU A CA 1
ATOM 1314 C C . LEU A 1 172 ? 14.225 5.853 -34.415 1.00 94.19 172 LEU A C 1
ATOM 1316 O O . LEU A 1 172 ? 15.055 5.650 -35.305 1.00 94.19 172 LEU A O 1
ATOM 1320 N N . TRP A 1 173 ? 13.833 4.865 -33.613 1.00 95.31 173 TRP A N 1
ATOM 1321 C CA . TRP A 1 173 ? 14.245 3.479 -33.821 1.00 95.31 173 TRP A CA 1
ATOM 1322 C C . TRP A 1 173 ? 13.569 2.864 -35.052 1.00 95.31 173 TRP A C 1
ATOM 1324 O O . TRP A 1 173 ? 14.241 2.159 -35.813 1.00 95.31 173 TRP A O 1
ATOM 1334 N N . GLU A 1 174 ? 12.291 3.162 -35.281 1.00 94.25 174 GLU A N 1
ATOM 1335 C CA . GLU A 1 174 ? 11.546 2.725 -36.464 1.00 94.25 174 GLU A CA 1
ATOM 1336 C C . GLU A 1 174 ? 12.084 3.355 -37.750 1.00 94.25 174 GLU A C 1
ATOM 1338 O O . GLU A 1 174 ? 12.402 2.618 -38.688 1.00 94.25 174 GLU A O 1
ATOM 1343 N N . ASP A 1 175 ? 12.345 4.665 -37.745 1.00 93.88 175 ASP A N 1
ATOM 1344 C CA . ASP A 1 175 ? 12.953 5.400 -38.864 1.00 93.88 175 ASP A CA 1
ATOM 1345 C C . ASP A 1 175 ? 14.327 4.839 -39.256 1.00 93.88 175 ASP A C 1
ATOM 1347 O O . ASP A 1 175 ? 14.744 4.867 -40.415 1.00 93.88 175 ASP A O 1
ATOM 1351 N N . ASN A 1 176 ? 15.048 4.277 -38.281 1.00 92.25 176 ASN A N 1
ATOM 1352 C CA . ASN A 1 176 ? 16.351 3.645 -38.479 1.00 92.25 176 ASN A CA 1
ATOM 1353 C C . ASN A 1 176 ? 16.249 2.118 -38.647 1.00 92.25 176 ASN A C 1
ATOM 1355 O O . ASN A 1 176 ? 17.160 1.369 -38.258 1.00 92.25 176 ASN A O 1
ATOM 1359 N N . TYR A 1 177 ? 15.146 1.653 -39.244 1.00 91.12 177 TYR A N 1
ATOM 1360 C CA . TYR A 1 177 ? 14.881 0.260 -39.621 1.00 91.12 177 TYR A CA 1
ATOM 1361 C C . TYR A 1 177 ? 15.028 -0.732 -38.466 1.00 91.12 177 TYR A C 1
ATOM 1363 O O . TYR A 1 177 ? 15.404 -1.888 -38.677 1.00 91.12 177 TYR A O 1
ATOM 1371 N N . ARG A 1 178 ? 14.789 -0.288 -37.228 1.00 91.31 178 ARG A N 1
ATOM 1372 C CA . ARG A 1 178 ? 14.871 -1.124 -36.024 1.00 91.31 178 ARG A CA 1
ATOM 1373 C C . ARG A 1 178 ? 16.273 -1.698 -35.752 1.00 91.31 178 ARG A C 1
ATOM 1375 O O . ARG A 1 178 ? 16.455 -2.626 -34.964 1.00 91.31 178 ARG A O 1
ATOM 1382 N N . VAL A 1 179 ? 17.313 -1.144 -36.389 1.00 91.12 179 VAL A N 1
ATOM 1383 C CA . VAL A 1 179 ? 18.699 -1.642 -36.289 1.00 91.12 179 VAL A CA 1
ATOM 1384 C C . VAL A 1 179 ? 19.430 -1.062 -35.079 1.00 91.12 179 VAL A C 1
ATOM 1386 O O . VAL A 1 179 ? 20.334 -1.698 -34.525 1.00 91.12 179 VAL A O 1
ATOM 1389 N N . TYR A 1 180 ? 19.097 0.159 -34.665 1.00 93.69 180 TYR A N 1
ATOM 1390 C CA . TYR A 1 180 ? 19.873 0.876 -33.656 1.00 93.69 180 TYR A CA 1
ATOM 1391 C C . TYR A 1 180 ? 19.672 0.313 -32.248 1.00 93.69 180 TYR A C 1
ATOM 1393 O O . TYR A 1 180 ? 18.568 0.225 -31.733 1.00 93.69 180 TYR A O 1
ATOM 1401 N N . GLY A 1 181 ? 20.785 -0.043 -31.601 1.00 91.62 181 GLY A N 1
ATOM 1402 C CA . GLY A 1 181 ? 20.832 -0.287 -30.158 1.00 91.62 181 GLY A CA 1
ATOM 1403 C C . GLY A 1 181 ? 21.080 1.002 -29.370 1.00 91.62 181 GLY A C 1
ATOM 1404 O O . GLY A 1 181 ? 21.404 2.034 -29.960 1.00 91.62 181 GLY A O 1
ATOM 1405 N N . ALA A 1 182 ? 21.046 0.914 -28.037 1.00 92.75 182 ALA A N 1
ATOM 1406 C CA . ALA A 1 182 ? 21.114 2.057 -27.115 1.00 92.75 182 ALA A CA 1
ATOM 1407 C C . ALA A 1 182 ? 22.180 3.109 -27.460 1.00 92.75 182 ALA A C 1
ATOM 1409 O O . ALA A 1 182 ? 21.881 4.295 -27.525 1.00 92.75 182 ALA A O 1
ATOM 1410 N N . ARG A 1 183 ? 23.417 2.697 -27.774 1.00 93.69 183 ARG A N 1
ATOM 1411 C CA . ARG A 1 183 ? 24.501 3.638 -28.118 1.00 93.69 183 ARG A CA 1
ATOM 1412 C C . ARG A 1 183 ? 24.236 4.421 -29.411 1.00 93.69 183 ARG A C 1
ATOM 1414 O O . ARG A 1 183 ? 24.576 5.598 -29.484 1.00 93.69 183 ARG A O 1
ATOM 1421 N N . LYS A 1 184 ? 23.693 3.768 -30.444 1.00 94.44 184 LYS A N 1
ATOM 1422 C CA . LYS A 1 184 ? 23.405 4.416 -31.736 1.00 94.44 184 LYS A CA 1
ATOM 1423 C C . LYS A 1 184 ? 22.145 5.267 -31.649 1.00 94.44 184 LYS A C 1
ATOM 1425 O O . LYS A 1 184 ? 22.135 6.370 -32.189 1.00 94.44 184 LYS A O 1
ATOM 1430 N N . LEU A 1 185 ? 21.135 4.777 -30.936 1.00 94.69 185 LEU A N 1
ATOM 1431 C CA . LEU A 1 185 ? 19.893 5.501 -30.717 1.00 94.69 185 LEU A CA 1
ATOM 1432 C C . LEU A 1 185 ? 20.146 6.771 -29.897 1.00 94.69 185 LEU A C 1
ATOM 1434 O O . LEU A 1 185 ? 19.754 7.840 -30.333 1.00 94.69 185 LEU A O 1
ATOM 1438 N N . TRP A 1 186 ? 20.947 6.695 -28.830 1.00 95.94 186 TRP A N 1
ATOM 1439 C CA . TRP A 1 186 ? 21.389 7.860 -28.052 1.00 95.94 186 TRP A CA 1
ATOM 1440 C C . TRP A 1 186 ? 22.060 8.943 -28.908 1.00 95.94 186 TRP A C 1
ATOM 1442 O O . TRP A 1 186 ? 21.650 10.100 -28.891 1.00 95.94 186 TRP A O 1
ATOM 1452 N N . LYS A 1 187 ? 23.048 8.569 -29.733 1.00 95.81 187 LYS A N 1
ATOM 1453 C CA . LYS A 1 187 ? 23.700 9.515 -30.657 1.00 95.81 187 LYS A CA 1
ATOM 1454 C C . LYS A 1 187 ? 22.740 10.117 -31.683 1.00 95.81 187 LYS A C 1
ATOM 1456 O O . LYS A 1 187 ? 23.035 11.162 -32.250 1.00 95.81 187 LYS A O 1
ATOM 1461 N N . THR A 1 188 ? 21.668 9.411 -32.019 1.00 94.75 188 THR A N 1
ATOM 1462 C CA . THR A 1 188 ? 20.675 9.862 -33.001 1.00 94.75 188 THR A CA 1
ATOM 1463 C C . THR A 1 188 ? 19.662 10.782 -32.333 1.00 94.75 188 THR A C 1
ATOM 1465 O O . THR A 1 188 ? 19.411 11.854 -32.860 1.00 94.75 188 THR A O 1
ATOM 1468 N N . ALA A 1 189 ? 19.197 10.450 -31.130 1.00 94.75 189 ALA A N 1
ATOM 1469 C CA . ALA A 1 189 ? 18.349 11.307 -30.309 1.00 94.75 189 ALA A CA 1
ATOM 1470 C C . ALA A 1 189 ? 19.010 12.666 -30.035 1.00 94.75 189 ALA A C 1
ATOM 1472 O O . ALA A 1 189 ? 18.399 13.698 -30.284 1.00 94.75 189 ALA A O 1
ATOM 1473 N N . ARG A 1 190 ? 20.301 12.675 -29.669 1.00 95.25 190 ARG A N 1
ATOM 1474 C CA . ARG A 1 190 ? 21.053 13.924 -29.454 1.00 95.25 190 ARG A CA 1
ATOM 1475 C C . ARG A 1 190 ? 21.202 14.772 -30.721 1.00 95.25 190 ARG A C 1
ATOM 1477 O O . ARG A 1 190 ? 21.235 15.990 -30.643 1.00 95.25 190 ARG A O 1
ATOM 1484 N N . ARG A 1 191 ? 21.279 14.134 -31.895 1.00 93.88 191 ARG A N 1
ATOM 1485 C CA . ARG A 1 191 ? 21.305 14.829 -33.196 1.00 93.88 191 ARG A CA 1
ATOM 1486 C C . ARG A 1 191 ? 19.941 15.390 -33.604 1.00 93.88 191 ARG A C 1
ATOM 1488 O O . ARG A 1 191 ? 19.912 16.341 -34.366 1.00 93.88 191 ARG A O 1
ATOM 1495 N N . ASN A 1 192 ? 18.851 14.828 -33.085 1.00 92.44 192 ASN A N 1
ATOM 1496 C CA . ASN A 1 192 ? 17.485 15.323 -33.279 1.00 92.44 192 ASN A CA 1
ATOM 1497 C C . ASN A 1 192 ? 17.053 16.308 -32.173 1.00 92.44 192 ASN A C 1
ATOM 1499 O O . ASN A 1 192 ? 15.870 16.580 -32.029 1.00 92.44 192 ASN A O 1
ATOM 1503 N N . GLY A 1 193 ? 17.995 16.828 -31.375 1.00 92.81 193 GLY A N 1
ATOM 1504 C CA . GLY A 1 193 ? 17.718 17.867 -30.377 1.00 92.81 193 GLY A CA 1
ATOM 1505 C C . GLY A 1 193 ? 17.238 17.373 -29.009 1.00 92.81 193 GLY A C 1
ATOM 1506 O O . GLY A 1 193 ? 16.956 18.197 -28.147 1.00 92.81 193 GLY A O 1
ATOM 1507 N N . HIS A 1 194 ? 17.182 16.062 -28.754 1.00 91.94 194 HIS A N 1
ATOM 1508 C CA . HIS A 1 194 ? 16.825 15.552 -27.426 1.00 91.94 194 HIS A CA 1
ATOM 1509 C C . HIS A 1 194 ? 18.036 15.544 -26.481 1.00 91.94 194 HIS A C 1
ATOM 1511 O O . HIS A 1 194 ? 19.045 14.882 -26.761 1.00 91.94 194 HIS A O 1
ATOM 1517 N N . ASP A 1 195 ? 17.923 16.206 -25.328 1.00 91.25 195 ASP A N 1
ATOM 1518 C CA . ASP A 1 195 ? 18.920 16.122 -24.257 1.00 91.25 195 ASP A CA 1
ATOM 1519 C C . ASP A 1 195 ? 18.710 14.853 -23.416 1.00 91.25 195 ASP A C 1
ATOM 1521 O O . ASP A 1 195 ? 17.909 14.812 -22.482 1.00 91.25 195 ASP A O 1
ATOM 1525 N N . VAL A 1 196 ? 19.384 13.767 -23.809 1.00 92.44 196 VAL A N 1
ATOM 1526 C CA . VAL A 1 196 ? 19.237 12.445 -23.182 1.00 92.44 196 VAL A CA 1
ATOM 1527 C C . VAL A 1 196 ? 20.570 11.763 -22.906 1.00 92.44 196 VAL A C 1
ATOM 1529 O O . VAL A 1 196 ? 21.503 11.780 -23.717 1.00 92.44 196 VAL A O 1
ATOM 1532 N N . GLY A 1 197 ? 20.641 11.078 -21.763 1.00 93.62 197 GLY A N 1
ATOM 1533 C CA . GLY A 1 197 ? 21.782 10.246 -21.384 1.00 93.62 197 GLY A CA 1
ATOM 1534 C C . GLY A 1 197 ? 21.769 8.870 -22.061 1.00 93.62 197 GLY A C 1
ATOM 1535 O O . GLY A 1 197 ? 20.715 8.298 -22.341 1.00 93.62 197 GLY A O 1
ATOM 1536 N N . ARG A 1 198 ? 22.951 8.276 -22.277 1.00 94.44 198 ARG A N 1
ATOM 1537 C CA . ARG A 1 198 ? 23.086 6.929 -22.870 1.00 94.44 198 ARG A CA 1
ATOM 1538 C C . ARG A 1 198 ? 22.303 5.866 -22.089 1.00 94.44 198 ARG A C 1
ATOM 1540 O O . ARG A 1 198 ? 21.606 5.050 -22.694 1.00 94.44 198 ARG A O 1
ATOM 1547 N N . ASP A 1 199 ? 22.437 5.861 -20.766 1.00 94.81 199 ASP A N 1
ATOM 1548 C CA . ASP A 1 199 ? 21.810 4.847 -19.911 1.00 94.81 199 ASP A CA 1
ATOM 1549 C C . ASP A 1 199 ? 20.311 5.098 -19.739 1.00 94.81 199 ASP A C 1
ATOM 1551 O O . ASP A 1 199 ? 19.536 4.146 -19.641 1.00 94.81 199 ASP A O 1
ATOM 1555 N N . GLN A 1 200 ? 19.883 6.364 -19.820 1.00 93.88 200 GLN A N 1
ATOM 1556 C CA . GLN A 1 200 ? 18.468 6.727 -19.887 1.00 93.88 200 GLN A CA 1
ATOM 1557 C C . GLN A 1 200 ? 17.816 6.125 -21.135 1.00 93.88 200 GLN A C 1
ATOM 1559 O O . GLN A 1 200 ? 16.805 5.440 -21.006 1.00 93.88 200 GLN A O 1
ATOM 1564 N N . VAL A 1 201 ? 18.438 6.279 -22.311 1.00 95.44 201 VAL A N 1
ATOM 1565 C CA . VAL A 1 201 ? 17.979 5.635 -23.553 1.00 95.44 201 VAL A CA 1
ATOM 1566 C C . VAL A 1 201 ? 17.948 4.118 -23.392 1.00 95.44 201 VAL A C 1
ATOM 1568 O O . VAL A 1 201 ? 16.964 3.485 -23.745 1.00 95.44 201 VAL A O 1
ATOM 1571 N N . GLY A 1 202 ? 18.987 3.515 -22.808 1.00 95.25 202 GLY A N 1
ATOM 1572 C CA . GLY A 1 202 ? 19.020 2.072 -22.558 1.00 95.25 202 GLY A CA 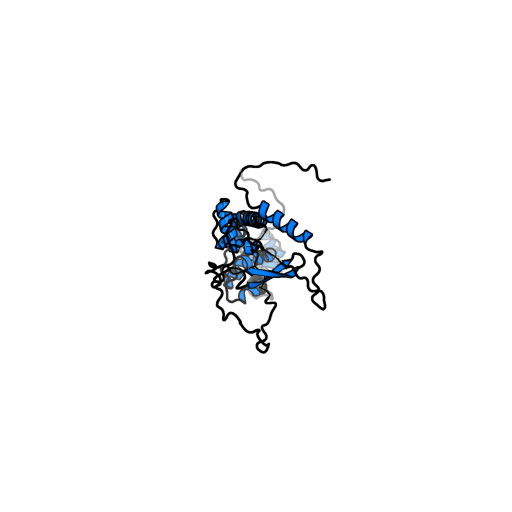1
ATOM 1573 C C . GLY A 1 202 ? 17.883 1.571 -21.657 1.00 95.25 202 GLY A C 1
ATOM 1574 O O . GLY A 1 202 ? 17.324 0.506 -21.919 1.00 95.25 202 GLY A O 1
ATOM 1575 N N . ARG A 1 203 ? 17.523 2.330 -20.616 1.00 95.88 203 ARG A N 1
ATOM 1576 C CA . ARG A 1 203 ? 16.386 2.023 -19.737 1.00 95.88 203 ARG A CA 1
ATOM 1577 C C . ARG A 1 203 ? 15.051 2.190 -20.465 1.00 95.88 203 ARG A C 1
ATOM 1579 O O . ARG A 1 203 ? 14.228 1.286 -20.380 1.00 95.88 203 ARG A O 1
ATOM 1586 N N . LEU A 1 204 ? 14.857 3.288 -21.199 1.00 95.19 204 LEU A N 1
ATOM 1587 C CA . LEU A 1 204 ? 13.628 3.537 -21.964 1.00 95.19 204 LEU A CA 1
ATOM 1588 C C . LEU A 1 204 ? 13.432 2.500 -23.075 1.00 95.19 204 LEU A C 1
ATOM 1590 O O . LEU A 1 204 ? 12.328 2.008 -23.260 1.00 95.19 204 LEU A O 1
ATOM 1594 N N . MET A 1 205 ? 14.513 2.074 -23.734 1.00 95.38 205 MET A N 1
ATOM 1595 C CA . MET A 1 205 ? 14.468 0.972 -24.697 1.00 95.38 205 MET A CA 1
ATOM 1596 C C . MET A 1 205 ? 13.976 -0.333 -24.063 1.00 95.38 205 MET A C 1
ATOM 1598 O O . MET A 1 205 ? 13.174 -1.034 -24.669 1.00 95.38 205 MET A O 1
ATOM 1602 N N . ARG A 1 206 ? 14.433 -0.660 -22.843 1.00 94.75 206 ARG A N 1
ATOM 1603 C CA . ARG A 1 206 ? 13.948 -1.845 -22.115 1.00 94.75 206 ARG A CA 1
ATOM 1604 C C . ARG A 1 206 ? 12.479 -1.710 -21.728 1.00 94.75 206 ARG A C 1
ATOM 1606 O O . ARG A 1 206 ? 11.738 -2.662 -21.932 1.00 94.75 206 ARG A O 1
ATOM 1613 N N . ALA A 1 207 ? 12.074 -0.549 -21.214 1.00 93.75 207 ALA A N 1
ATOM 1614 C CA . ALA A 1 207 ? 10.684 -0.282 -20.847 1.00 93.75 207 ALA A CA 1
ATOM 1615 C C . ALA A 1 207 ? 9.736 -0.378 -22.057 1.00 93.75 207 ALA A C 1
ATOM 1617 O O . ALA A 1 207 ? 8.648 -0.924 -21.935 1.00 93.75 207 ALA A O 1
ATOM 1618 N N . ALA A 1 208 ? 10.179 0.077 -23.232 1.00 93.38 208 ALA A N 1
ATOM 1619 C CA . ALA A 1 208 ? 9.426 -0.003 -24.484 1.00 93.38 208 ALA A CA 1
ATOM 1620 C C . ALA A 1 208 ? 9.590 -1.341 -25.238 1.00 93.38 208 ALA A C 1
ATOM 1622 O O . ALA A 1 208 ? 9.053 -1.499 -26.330 1.00 93.38 208 ALA A O 1
ATOM 1623 N N . GLY A 1 209 ? 10.372 -2.295 -24.717 1.00 93.25 209 GLY A N 1
ATOM 1624 C CA . GLY A 1 209 ? 10.601 -3.593 -25.366 1.00 93.25 209 GLY A CA 1
ATOM 1625 C C . GLY A 1 209 ? 11.397 -3.544 -26.681 1.00 93.25 209 GLY A C 1
ATOM 1626 O O . GLY A 1 209 ? 11.464 -4.544 -27.396 1.00 93.25 209 GLY A O 1
ATOM 1627 N N . ILE A 1 210 ? 12.034 -2.417 -27.014 1.00 93.12 210 ILE A N 1
ATOM 1628 C CA . ILE A 1 210 ? 12.804 -2.261 -28.255 1.00 93.12 210 ILE A CA 1
ATOM 1629 C C . ILE A 1 210 ? 14.269 -2.655 -28.060 1.00 93.12 210 ILE A C 1
ATOM 1631 O O . ILE A 1 210 ? 14.916 -2.363 -27.050 1.00 93.12 210 ILE A O 1
ATOM 1635 N N . CYS A 1 211 ? 14.844 -3.307 -29.068 1.00 91.31 211 CYS A N 1
ATOM 1636 C CA . CYS A 1 211 ? 16.248 -3.694 -29.059 1.00 91.31 211 CYS A CA 1
ATOM 1637 C C . CYS A 1 211 ? 16.919 -3.432 -30.409 1.00 91.31 211 CYS A C 1
ATOM 1639 O O . CYS A 1 211 ? 16.282 -3.371 -31.458 1.00 91.31 211 CYS A O 1
ATOM 1641 N N . GLY A 1 212 ? 18.239 -3.249 -30.375 1.00 90.00 212 GLY A N 1
ATOM 1642 C CA . GLY A 1 212 ? 19.029 -3.132 -31.596 1.00 90.00 212 GLY A CA 1
ATOM 1643 C C . GLY A 1 212 ? 19.270 -4.494 -32.238 1.00 90.00 212 GLY A C 1
ATOM 1644 O O . GLY A 1 212 ? 19.425 -5.499 -31.538 1.00 90.00 212 GLY A O 1
ATOM 1645 N N . ALA A 1 213 ? 19.396 -4.512 -33.564 1.00 87.06 213 ALA A N 1
ATOM 1646 C CA . ALA A 1 213 ? 19.695 -5.727 -34.308 1.00 87.06 213 ALA A CA 1
ATOM 1647 C C . ALA A 1 213 ? 21.030 -6.344 -33.852 1.00 87.06 213 ALA A C 1
ATOM 1649 O O . ALA A 1 213 ? 22.098 -5.728 -33.939 1.00 87.06 213 ALA A O 1
ATOM 1650 N N . ARG A 1 214 ? 20.978 -7.595 -33.387 1.00 79.75 214 ARG A N 1
ATOM 1651 C CA . ARG A 1 214 ? 22.163 -8.400 -33.069 1.00 79.75 214 ARG A CA 1
ATOM 1652 C C . ARG A 1 214 ? 22.541 -9.229 -34.294 1.00 79.75 214 ARG A C 1
ATOM 1654 O O . ARG A 1 214 ? 21.686 -9.867 -34.903 1.00 79.75 214 ARG A O 1
ATOM 1661 N N . ARG A 1 215 ? 23.828 -9.244 -34.667 1.00 75.25 215 ARG A N 1
ATOM 1662 C CA . ARG A 1 215 ? 24.309 -10.175 -35.702 1.00 75.25 215 ARG A CA 1
ATOM 1663 C C . ARG A 1 215 ? 24.094 -11.602 -35.200 1.00 75.25 215 ARG A C 1
ATOM 1665 O O . ARG A 1 215 ? 24.514 -11.932 -34.094 1.00 75.25 215 ARG A O 1
ATOM 1672 N N . GLY A 1 216 ? 23.454 -12.435 -36.017 1.00 70.19 216 GLY A N 1
ATOM 1673 C CA . GLY A 1 216 ? 23.275 -13.851 -35.708 1.00 70.19 216 GLY A CA 1
ATOM 1674 C C . GLY A 1 216 ? 24.612 -14.579 -35.538 1.00 70.19 216 GLY A C 1
ATOM 1675 O O . GLY A 1 216 ? 25.657 -14.125 -36.016 1.00 70.19 216 GLY A O 1
ATOM 1676 N N . LYS A 1 217 ? 24.573 -15.739 -34.872 1.00 65.81 217 LYS A N 1
ATOM 1677 C CA . LYS A 1 217 ? 25.745 -16.601 -34.668 1.00 65.81 217 LYS A CA 1
ATOM 1678 C C . LYS A 1 217 ? 26.409 -16.905 -36.014 1.00 65.81 217 LYS A C 1
ATOM 1680 O O . LYS A 1 217 ? 25.747 -17.310 -36.975 1.00 65.81 217 LYS A O 1
ATOM 1685 N N . ARG A 1 218 ? 27.732 -16.731 -36.095 1.00 60.19 218 ARG A N 1
ATOM 1686 C CA . ARG A 1 218 ? 28.503 -17.175 -37.262 1.00 60.19 218 ARG A CA 1
ATOM 1687 C C . ARG A 1 218 ? 28.433 -18.701 -37.301 1.00 60.19 218 ARG A C 1
ATOM 1689 O O . ARG A 1 218 ? 29.078 -19.369 -36.501 1.00 60.19 218 ARG A O 1
ATOM 1696 N N . VAL A 1 219 ? 27.608 -19.244 -38.193 1.00 64.38 219 VAL A N 1
ATOM 1697 C CA . VAL A 1 219 ? 27.518 -20.690 -38.423 1.00 64.38 219 VAL A CA 1
ATOM 1698 C C . VAL A 1 219 ? 28.877 -21.158 -38.942 1.00 64.38 219 VAL A C 1
ATOM 1700 O O . VAL A 1 219 ? 29.303 -20.743 -40.019 1.00 64.38 219 VAL A O 1
ATOM 1703 N N . LYS A 1 220 ? 29.582 -21.973 -38.151 1.00 61.50 220 LYS A N 1
ATOM 1704 C CA . LYS A 1 220 ? 30.745 -22.732 -38.619 1.00 61.50 220 LYS A CA 1
ATOM 1705 C C . LYS A 1 220 ? 30.199 -23.977 -39.316 1.00 61.50 220 LYS A C 1
ATOM 1707 O O . LYS A 1 220 ? 29.781 -24.910 -38.645 1.00 61.50 220 LYS A O 1
ATOM 1712 N N . THR A 1 221 ? 30.144 -23.955 -40.644 1.00 59.09 221 THR A N 1
ATOM 1713 C CA . THR A 1 221 ? 29.605 -25.076 -41.436 1.00 59.09 221 THR A CA 1
ATOM 1714 C C . THR A 1 221 ? 30.560 -26.272 -41.469 1.00 59.09 221 THR A C 1
ATOM 1716 O O . THR A 1 221 ? 30.126 -27.395 -41.687 1.00 59.09 221 THR A O 1
ATOM 1719 N N . THR A 1 222 ? 31.852 -26.044 -41.230 1.00 66.75 222 THR A N 1
ATOM 1720 C CA . THR A 1 222 ? 32.892 -27.071 -41.343 1.00 66.75 222 THR A CA 1
ATOM 1721 C C . THR A 1 222 ? 33.498 -27.348 -39.970 1.00 66.75 222 THR A C 1
ATOM 1723 O O . THR A 1 222 ? 34.025 -26.430 -39.335 1.00 66.75 222 THR A O 1
ATOM 1726 N N . LYS A 1 223 ? 33.436 -28.605 -39.520 1.00 69.44 223 LYS A N 1
ATOM 1727 C CA . LYS A 1 223 ? 34.299 -29.130 -38.455 1.00 69.44 223 LYS A CA 1
ATOM 1728 C C . LYS A 1 223 ? 35.543 -29.710 -39.143 1.00 69.44 223 LYS A C 1
ATOM 1730 O O . LYS A 1 223 ? 35.364 -30.587 -39.982 1.00 69.44 223 LYS A O 1
ATOM 1735 N N . PRO A 1 224 ? 36.756 -29.184 -38.896 1.00 62.91 224 PRO A N 1
ATOM 1736 C CA . PRO A 1 224 ? 37.971 -29.759 -39.461 1.00 62.91 224 PRO A CA 1
ATOM 1737 C C . PRO A 1 224 ? 38.142 -31.188 -38.949 1.00 62.91 224 PRO A C 1
ATOM 1739 O O . PRO A 1 224 ? 38.114 -31.401 -37.739 1.00 62.91 224 PRO A O 1
ATOM 1742 N N . ASP A 1 225 ? 38.308 -32.141 -39.857 1.00 72.12 225 ASP A N 1
ATOM 1743 C CA . ASP A 1 225 ? 38.755 -33.483 -39.506 1.00 72.12 225 ASP A CA 1
ATOM 1744 C C . ASP A 1 225 ? 40.282 -33.453 -39.367 1.00 72.12 225 ASP A C 1
ATOM 1746 O O . ASP A 1 225 ? 40.992 -33.044 -40.290 1.00 72.12 225 ASP A O 1
ATOM 1750 N N . ALA A 1 226 ? 40.783 -33.801 -38.183 1.00 71.12 226 ALA A N 1
ATOM 1751 C CA . ALA A 1 226 ? 42.215 -33.817 -37.898 1.00 71.12 226 ALA A CA 1
ATOM 1752 C C . ALA A 1 226 ? 42.938 -34.978 -38.601 1.00 71.12 226 ALA A C 1
ATOM 1754 O O . ALA A 1 226 ? 44.138 -34.873 -38.838 1.00 71.12 226 ALA A O 1
ATOM 1755 N N . SER A 1 227 ? 42.203 -36.038 -38.946 1.00 73.38 227 SER A N 1
ATOM 1756 C CA . SER A 1 227 ? 42.716 -37.257 -39.576 1.00 73.38 227 SER A CA 1
ATOM 1757 C C . SER A 1 227 ? 42.662 -37.225 -41.107 1.00 73.38 227 SER A C 1
ATOM 1759 O O . SER A 1 227 ? 43.317 -38.030 -41.765 1.00 73.38 227 SER A O 1
ATOM 1761 N N . ALA A 1 228 ? 41.930 -36.270 -41.691 1.00 72.69 228 ALA A N 1
ATOM 1762 C CA . ALA A 1 228 ? 41.840 -36.125 -43.137 1.00 72.69 228 ALA A CA 1
ATOM 1763 C C . ALA A 1 228 ? 43.197 -35.734 -43.744 1.00 72.69 228 ALA A C 1
ATOM 1765 O O . ALA A 1 228 ? 43.832 -34.762 -43.314 1.00 72.69 228 ALA A O 1
ATOM 1766 N N . ALA A 1 229 ? 43.606 -36.459 -44.790 1.00 73.19 229 ALA A N 1
ATOM 1767 C CA . ALA A 1 229 ? 44.799 -36.152 -45.565 1.00 73.19 229 ALA A CA 1
ATOM 1768 C C . ALA A 1 229 ? 44.730 -34.704 -46.069 1.00 73.19 229 ALA A C 1
ATOM 1770 O O . ALA A 1 229 ? 43.847 -34.323 -46.843 1.00 73.19 229 ALA A O 1
ATOM 1771 N N . ARG A 1 230 ? 45.650 -33.865 -45.592 1.00 70.69 230 ARG A N 1
ATOM 1772 C CA . ARG A 1 230 ? 45.755 -32.485 -46.063 1.00 70.69 230 ARG A CA 1
ATOM 1773 C C . ARG A 1 230 ? 46.481 -32.502 -47.394 1.00 70.69 230 ARG A C 1
ATOM 1775 O O . ARG A 1 230 ? 47.554 -33.090 -47.497 1.00 70.69 230 ARG A O 1
ATOM 1782 N N . HIS A 1 231 ? 45.916 -31.828 -48.393 1.00 71.50 231 HIS A N 1
ATOM 1783 C CA . HIS A 1 231 ? 46.653 -31.589 -49.626 1.00 71.50 231 HIS A CA 1
ATOM 1784 C C . HIS A 1 231 ? 47.989 -30.904 -49.300 1.00 71.50 231 HIS A C 1
ATOM 1786 O O . HIS A 1 231 ? 48.016 -30.013 -48.441 1.00 71.50 231 HIS A O 1
ATOM 1792 N N . PRO A 1 232 ? 49.088 -31.327 -49.946 1.00 76.38 232 PRO A N 1
ATOM 1793 C CA . PRO A 1 232 ? 50.402 -30.771 -49.676 1.00 76.38 232 PRO A CA 1
ATOM 1794 C C . PRO A 1 232 ? 50.404 -29.272 -49.984 1.00 76.38 232 PRO A C 1
ATOM 1796 O O . PRO A 1 232 ? 49.918 -28.835 -51.028 1.00 76.38 232 PRO A O 1
ATOM 1799 N N . ASP A 1 233 ? 50.950 -28.477 -49.065 1.00 79.12 233 ASP A N 1
ATOM 1800 C CA . ASP A 1 233 ? 51.168 -27.048 -49.284 1.00 79.12 233 ASP A CA 1
ATOM 1801 C C . ASP A 1 233 ? 52.354 -26.863 -50.238 1.00 79.12 233 ASP A C 1
ATOM 1803 O O . ASP A 1 233 ? 53.504 -26.719 -49.818 1.00 79.12 233 ASP A O 1
ATOM 1807 N N . LEU A 1 234 ? 52.061 -26.897 -51.540 1.00 79.00 234 LEU A N 1
ATOM 1808 C CA . LEU A 1 234 ? 53.056 -26.791 -52.612 1.00 79.00 234 LEU A CA 1
ATOM 1809 C C . LEU A 1 234 ? 53.831 -25.466 -52.580 1.00 79.00 234 LEU A C 1
ATOM 1811 O O . LEU A 1 234 ? 54.931 -25.385 -53.118 1.00 79.00 234 LEU A O 1
ATOM 1815 N N . VAL A 1 235 ? 53.281 -24.438 -51.932 1.00 77.62 235 VAL A N 1
ATOM 1816 C CA . VAL A 1 235 ? 53.866 -23.092 -51.882 1.00 77.62 235 VAL A CA 1
ATOM 1817 C C . VAL A 1 235 ? 54.493 -22.775 -50.529 1.00 77.62 235 VAL A C 1
ATOM 1819 O O . VAL A 1 235 ? 55.067 -21.701 -50.364 1.00 77.62 235 VAL A O 1
ATOM 1822 N N . LYS A 1 236 ? 54.433 -23.699 -49.559 1.00 78.62 236 LYS A N 1
ATOM 1823 C CA . LYS A 1 236 ? 55.018 -23.558 -48.212 1.00 78.62 236 LYS A CA 1
ATOM 1824 C C . LYS A 1 236 ? 54.688 -22.199 -47.573 1.00 78.62 236 LYS A C 1
ATOM 1826 O O . LYS A 1 236 ? 55.560 -21.543 -47.004 1.00 78.62 236 LYS A O 1
ATOM 1831 N N . ARG A 1 237 ? 53.438 -21.748 -47.725 1.00 77.44 237 ARG A N 1
ATOM 1832 C CA . ARG A 1 237 ? 52.932 -20.423 -47.304 1.00 77.44 237 ARG A CA 1
ATOM 1833 C C . ARG A 1 237 ? 53.674 -19.194 -47.862 1.00 77.44 237 ARG A C 1
ATOM 1835 O O . ARG A 1 237 ? 53.530 -18.102 -47.313 1.00 77.44 237 ARG A O 1
ATOM 1842 N N . LYS A 1 238 ? 54.430 -19.325 -48.956 1.00 77.19 238 LYS A N 1
ATOM 1843 C CA . LYS A 1 238 ? 55.030 -18.198 -49.687 1.00 77.19 238 LYS A CA 1
ATOM 1844 C C . LYS A 1 238 ? 54.044 -17.674 -50.735 1.00 77.19 238 LYS A C 1
ATOM 1846 O O . LYS A 1 238 ? 53.982 -18.180 -51.849 1.00 77.19 238 LYS A O 1
ATOM 1851 N N . PHE A 1 239 ? 53.265 -16.653 -50.374 1.00 75.69 239 PHE A N 1
ATOM 1852 C CA . PHE A 1 239 ? 52.229 -16.061 -51.238 1.00 75.69 239 PHE A CA 1
ATOM 1853 C C . PHE A 1 239 ? 52.731 -14.899 -52.108 1.00 75.69 239 PHE A C 1
ATOM 1855 O O . PHE A 1 239 ?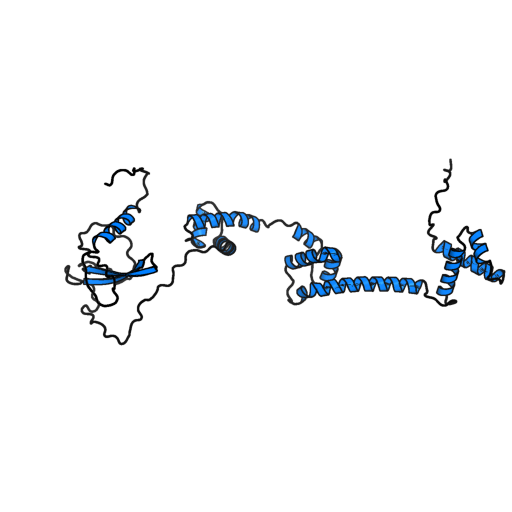 52.006 -13.943 -52.357 1.00 75.69 239 PHE A O 1
ATOM 1862 N N . THR A 1 240 ? 53.984 -14.969 -52.543 1.00 73.44 240 THR A N 1
ATOM 1863 C CA . THR A 1 240 ? 54.656 -13.951 -53.361 1.00 73.44 240 THR A CA 1
ATOM 1864 C C . THR A 1 240 ? 54.988 -14.551 -54.724 1.00 73.44 240 THR A C 1
ATOM 1866 O O . THR A 1 240 ? 55.573 -15.633 -54.770 1.00 73.44 240 THR A O 1
ATOM 1869 N N . ALA A 1 241 ? 54.652 -13.859 -55.811 1.00 73.69 241 ALA A N 1
ATOM 1870 C CA . ALA A 1 241 ? 54.980 -14.249 -57.185 1.00 73.69 241 ALA A CA 1
ATOM 1871 C C . ALA A 1 241 ? 55.862 -13.172 -57.832 1.00 73.69 241 ALA A C 1
ATOM 1873 O O . ALA A 1 241 ? 55.717 -12.004 -57.498 1.00 73.69 241 ALA A O 1
ATOM 1874 N N . THR A 1 242 ? 56.773 -13.532 -58.738 1.00 71.50 242 THR A N 1
ATOM 1875 C CA . THR A 1 242 ? 57.615 -12.559 -59.467 1.00 71.50 242 THR A CA 1
ATOM 1876 C C . THR A 1 242 ? 57.020 -12.173 -60.820 1.00 71.50 242 THR A C 1
ATOM 1878 O O . THR A 1 242 ? 57.353 -11.120 -61.355 1.00 71.50 242 THR A O 1
ATOM 1881 N N . ALA A 1 243 ? 56.091 -12.975 -61.347 1.00 68.25 243 ALA A N 1
ATOM 1882 C CA . ALA A 1 243 ? 55.310 -12.679 -62.544 1.00 68.25 243 ALA A CA 1
ATOM 1883 C C . ALA A 1 243 ? 53.850 -13.161 -62.394 1.00 68.25 243 ALA A C 1
ATOM 1885 O O . ALA A 1 243 ? 53.584 -14.097 -61.631 1.00 68.25 243 ALA A O 1
ATOM 1886 N N . PRO A 1 244 ? 52.888 -12.563 -63.126 1.00 71.38 244 PRO A N 1
ATOM 1887 C CA . PRO A 1 244 ? 51.517 -13.067 -63.185 1.00 71.38 244 PRO A CA 1
ATOM 1888 C C . PRO A 1 244 ? 51.454 -14.547 -63.604 1.00 71.38 244 PRO A C 1
ATOM 1890 O O . PRO A 1 244 ? 52.344 -15.068 -64.268 1.00 71.38 244 PRO A O 1
ATOM 1893 N N . ASN A 1 245 ? 50.368 -15.223 -63.236 1.00 72.38 245 ASN A N 1
ATOM 1894 C CA . ASN A 1 245 ? 50.067 -16.637 -63.489 1.00 72.38 245 ASN A CA 1
ATOM 1895 C C . ASN A 1 245 ? 50.996 -17.677 -62.838 1.00 72.38 245 ASN A C 1
ATOM 1897 O O . ASN A 1 245 ? 50.754 -18.868 -63.018 1.00 72.38 245 ASN A O 1
ATOM 1901 N N . GLN A 1 246 ? 51.979 -17.273 -62.028 1.00 72.25 246 GLN A N 1
ATOM 1902 C CA . GLN A 1 246 ? 52.825 -18.206 -61.266 1.00 72.25 246 GLN A CA 1
ATOM 1903 C C . GLN A 1 246 ? 52.142 -18.763 -60.011 1.00 72.25 246 GLN A C 1
ATOM 1905 O O . GLN A 1 246 ? 52.401 -19.896 -59.613 1.00 72.25 246 GLN A O 1
ATOM 1910 N N . LEU A 1 247 ? 51.262 -17.976 -59.384 1.00 76.12 247 LEU A N 1
ATOM 1911 C CA . LEU A 1 247 ? 50.545 -18.376 -58.179 1.00 76.12 247 LEU A CA 1
ATOM 1912 C C . LEU A 1 247 ? 49.081 -17.951 -58.252 1.00 76.12 247 LEU A C 1
ATOM 1914 O O . LEU A 1 247 ? 48.754 -16.794 -58.519 1.00 76.12 247 LEU A O 1
ATOM 1918 N N . TRP A 1 248 ? 48.199 -18.901 -57.960 1.00 74.94 248 TRP A N 1
ATOM 1919 C CA . TRP A 1 248 ? 46.762 -18.686 -57.896 1.00 74.94 248 TRP A CA 1
ATOM 1920 C C . TRP A 1 248 ? 46.270 -19.011 -56.495 1.00 74.94 248 TRP A C 1
ATOM 1922 O O . TRP A 1 248 ? 46.500 -20.109 -55.991 1.00 74.94 248 TRP A O 1
ATOM 1932 N N . VAL A 1 249 ? 45.570 -18.065 -55.879 1.00 73.69 249 VAL A N 1
ATOM 1933 C CA . VAL A 1 249 ? 44.925 -18.267 -54.582 1.00 73.69 249 VAL A CA 1
ATOM 1934 C C . VAL A 1 249 ? 43.423 -18.323 -54.802 1.00 73.69 249 VAL A C 1
ATOM 1936 O O . VAL A 1 249 ? 42.853 -17.527 -55.554 1.00 73.69 249 VAL A O 1
ATOM 1939 N N . THR A 1 250 ? 42.779 -19.285 -54.151 1.00 68.31 250 THR A N 1
ATOM 1940 C CA . THR A 1 250 ? 41.323 -19.402 -54.150 1.00 68.31 250 THR A CA 1
ATOM 1941 C C . THR A 1 250 ? 40.789 -19.247 -52.742 1.00 68.31 250 THR A C 1
ATOM 1943 O O . THR A 1 250 ? 41.221 -19.971 -51.842 1.00 68.31 250 THR A O 1
ATOM 1946 N N . ASP A 1 251 ? 39.815 -18.363 -52.557 1.00 67.19 251 ASP A N 1
ATOM 1947 C CA . ASP A 1 251 ? 39.050 -18.281 -51.321 1.00 67.19 251 ASP A CA 1
ATOM 1948 C C . ASP A 1 251 ? 37.610 -18.777 -51.511 1.00 67.19 251 ASP A C 1
ATOM 1950 O O . ASP A 1 251 ? 37.015 -18.754 -52.593 1.00 67.19 251 ASP A O 1
ATOM 1954 N N . LEU A 1 252 ? 37.072 -19.293 -50.408 1.00 65.19 252 LEU A N 1
ATOM 1955 C CA . LEU A 1 252 ? 35.731 -19.847 -50.297 1.00 65.19 252 LEU A CA 1
ATOM 1956 C C . LEU A 1 252 ? 34.900 -18.914 -49.425 1.00 65.19 252 LEU A C 1
ATOM 1958 O O . LEU A 1 252 ? 35.024 -18.928 -48.196 1.00 65.19 252 LEU A O 1
ATOM 1962 N N . THR A 1 253 ? 34.006 -18.152 -50.047 1.00 60.69 253 THR A N 1
ATOM 1963 C CA . THR A 1 253 ? 33.148 -17.209 -49.329 1.00 60.69 253 THR A CA 1
ATOM 1964 C C . THR A 1 253 ? 31.701 -17.704 -49.311 1.00 60.69 253 THR A C 1
ATOM 1966 O O . THR A 1 253 ? 31.110 -18.045 -50.336 1.00 60.69 253 THR A O 1
ATOM 1969 N N . PHE A 1 254 ? 31.099 -17.770 -48.118 1.00 63.34 254 PHE A N 1
ATOM 1970 C CA . PHE A 1 254 ? 29.687 -18.126 -47.959 1.00 63.34 254 PHE A CA 1
ATOM 1971 C C . PHE A 1 254 ? 28.825 -16.869 -47.935 1.00 63.34 254 PHE A C 1
ATOM 1973 O O . PHE A 1 254 ? 28.823 -16.132 -46.946 1.00 63.34 254 PHE A O 1
ATOM 1980 N N . VAL A 1 255 ? 28.034 -16.671 -48.987 1.00 65.62 255 VAL A N 1
ATOM 1981 C CA . VAL A 1 255 ? 27.124 -15.530 -49.091 1.00 65.62 255 VAL A CA 1
ATOM 1982 C C . VAL A 1 255 ? 25.730 -15.945 -48.602 1.00 65.62 255 VAL A C 1
ATOM 1984 O O . VAL A 1 255 ? 25.168 -16.935 -49.090 1.00 65.62 255 VAL A O 1
ATOM 1987 N N . PRO A 1 256 ? 25.154 -15.245 -47.607 1.00 58.03 256 PRO A N 1
ATOM 1988 C CA . PRO A 1 256 ? 23.797 -15.516 -47.152 1.00 58.03 256 PRO A CA 1
ATOM 1989 C C . PRO A 1 256 ? 22.779 -15.081 -48.213 1.00 58.03 256 PRO A C 1
ATOM 1991 O O . PRO A 1 256 ? 22.832 -13.956 -48.705 1.00 58.03 256 PRO A O 1
ATOM 1994 N N . THR A 1 257 ? 21.834 -15.962 -48.544 1.00 63.66 257 THR A N 1
ATOM 1995 C CA . THR A 1 257 ? 20.708 -15.633 -49.429 1.00 63.66 257 THR A CA 1
ATOM 1996 C C . THR A 1 257 ? 19.438 -15.353 -48.629 1.00 63.66 257 THR A C 1
ATOM 1998 O O . THR A 1 257 ? 19.269 -15.811 -47.497 1.00 63.66 257 THR A O 1
ATOM 2001 N N . TRP A 1 258 ? 18.526 -14.609 -49.249 1.00 48.66 258 TRP A N 1
ATOM 2002 C CA . TRP A 1 258 ? 17.204 -14.250 -48.734 1.00 48.66 258 TRP A CA 1
ATOM 2003 C C . TRP A 1 258 ? 16.308 -15.474 -48.471 1.00 48.66 258 TRP A C 1
ATOM 2005 O O . TRP A 1 258 ? 15.497 -15.446 -47.554 1.00 48.66 258 TRP A O 1
ATOM 2015 N N . ALA A 1 259 ? 16.546 -16.597 -49.158 1.00 53.50 259 ALA A N 1
ATOM 2016 C CA . ALA A 1 259 ? 15.874 -17.880 -48.928 1.00 53.50 259 ALA A CA 1
ATOM 2017 C C . ALA A 1 259 ? 16.450 -18.693 -47.742 1.00 53.50 259 ALA A C 1
ATOM 2019 O O . ALA A 1 259 ? 16.328 -19.917 -47.712 1.00 5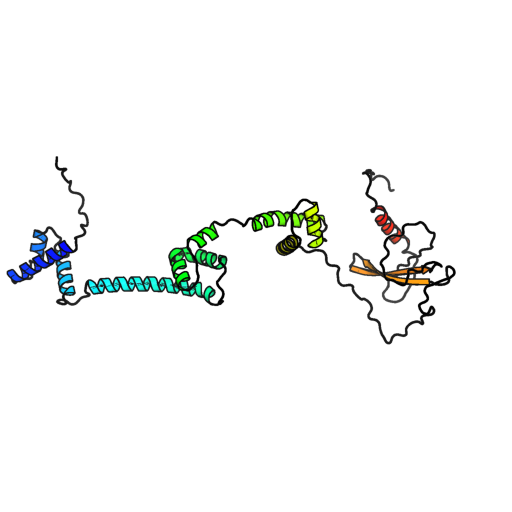3.50 259 ALA A O 1
ATOM 2020 N N . ARG A 1 260 ? 17.154 -18.041 -46.800 1.00 45.31 260 ARG A N 1
ATOM 2021 C CA . ARG A 1 260 ? 17.842 -18.644 -45.632 1.00 45.31 260 ARG A CA 1
ATOM 2022 C C . ARG A 1 260 ? 18.866 -19.749 -45.951 1.00 45.31 260 ARG A C 1
ATOM 2024 O O . ARG A 1 260 ? 19.407 -20.367 -45.037 1.00 45.31 260 ARG A O 1
ATOM 2031 N N . ARG A 1 261 ? 19.217 -19.952 -47.224 1.00 52.81 261 ARG A N 1
ATOM 2032 C CA . ARG A 1 261 ? 20.309 -20.836 -47.664 1.00 52.81 261 ARG A CA 1
ATOM 2033 C C . ARG A 1 261 ? 21.598 -20.033 -47.836 1.00 52.81 261 ARG A C 1
ATOM 2035 O O . ARG A 1 261 ? 21.562 -18.862 -48.214 1.00 52.81 261 ARG A O 1
ATOM 2042 N N . ARG A 1 262 ? 22.756 -20.632 -47.554 1.00 57.56 262 ARG A N 1
ATOM 2043 C CA . ARG A 1 262 ? 24.062 -20.017 -47.853 1.00 57.56 262 ARG A CA 1
ATOM 2044 C C . ARG A 1 262 ? 24.601 -20.629 -49.133 1.00 57.56 262 ARG A C 1
ATOM 2046 O O . ARG A 1 262 ? 24.684 -21.850 -49.226 1.00 57.56 262 ARG A O 1
ATOM 2053 N N . VAL A 1 263 ? 24.966 -19.789 -50.091 1.00 56.75 263 VAL A N 1
ATOM 2054 C CA . VAL A 1 263 ? 25.624 -20.237 -51.321 1.00 56.75 263 VAL A CA 1
ATOM 2055 C C . VAL A 1 263 ? 27.128 -20.108 -51.124 1.00 56.75 263 VAL A C 1
ATOM 2057 O O . VAL A 1 263 ? 27.602 -19.152 -50.507 1.00 56.75 263 VAL A O 1
ATOM 2060 N N . ARG A 1 264 ? 27.868 -21.108 -51.599 1.00 55.19 264 ARG A N 1
ATOM 2061 C CA . ARG A 1 264 ? 29.329 -21.107 -51.621 1.00 55.19 264 ARG A CA 1
ATOM 2062 C C . ARG A 1 264 ? 29.769 -20.456 -52.927 1.00 55.19 264 ARG A C 1
ATOM 2064 O O . ARG A 1 264 ? 29.410 -20.941 -53.995 1.00 55.19 264 ARG A O 1
ATOM 2071 N N . VAL A 1 265 ? 30.504 -19.360 -52.825 1.00 59.84 265 VAL A N 1
ATOM 2072 C CA . VAL A 1 265 ? 31.078 -18.657 -53.972 1.00 59.84 265 VAL A CA 1
ATOM 2073 C C . VAL A 1 265 ? 32.573 -18.946 -53.995 1.00 59.84 265 VAL A C 1
ATOM 2075 O O . VAL A 1 265 ? 33.226 -18.892 -52.949 1.00 59.84 265 VAL A O 1
ATOM 2078 N N . PHE A 1 266 ? 33.078 -19.306 -55.174 1.00 52.44 266 PHE A N 1
ATOM 2079 C CA . PHE A 1 266 ? 34.493 -19.546 -55.414 1.00 52.44 266 PHE A CA 1
ATOM 2080 C C . PHE A 1 266 ? 35.084 -18.311 -56.077 1.00 52.44 266 PHE A C 1
ATOM 2082 O O . PHE A 1 266 ? 34.664 -17.920 -57.168 1.00 52.44 266 PHE A O 1
ATOM 2089 N N . HIS A 1 267 ? 36.063 -17.717 -55.412 1.00 56.59 267 HIS A N 1
ATOM 2090 C CA . HIS A 1 267 ? 36.874 -16.660 -55.987 1.00 56.59 267 HIS A CA 1
ATOM 2091 C C . HIS A 1 267 ? 38.245 -17.245 -56.313 1.00 56.59 267 HIS A C 1
ATOM 2093 O O . HIS A 1 267 ? 38.833 -17.959 -55.501 1.00 56.59 267 HIS A O 1
ATOM 2099 N N . ARG A 1 268 ? 38.732 -16.986 -57.527 1.00 53.22 268 ARG A N 1
ATOM 2100 C CA . ARG A 1 268 ? 40.071 -17.366 -57.976 1.00 53.22 268 ARG A CA 1
ATOM 2101 C C . ARG A 1 268 ? 40.793 -16.091 -58.372 1.00 53.22 268 ARG A C 1
ATOM 2103 O O . ARG A 1 268 ? 40.319 -15.377 -59.248 1.00 53.22 268 ARG A O 1
ATOM 2110 N N . ARG A 1 269 ? 41.929 -15.819 -57.734 1.00 55.78 269 ARG A N 1
ATOM 2111 C CA . ARG A 1 269 ? 42.737 -14.627 -57.994 1.00 55.78 269 ARG A CA 1
ATOM 2112 C C . ARG A 1 269 ? 44.171 -15.022 -58.320 1.00 55.78 269 ARG A C 1
ATOM 2114 O O . ARG A 1 269 ? 44.761 -15.868 -57.647 1.00 55.78 269 ARG A O 1
ATOM 2121 N N . CYS A 1 270 ? 44.716 -14.405 -59.361 1.00 57.12 270 CYS A N 1
ATOM 2122 C CA . CYS A 1 270 ? 46.140 -14.455 -59.660 1.00 57.12 270 CYS A CA 1
ATOM 2123 C C . CYS A 1 270 ? 46.889 -13.531 -58.689 1.00 57.12 270 CYS A C 1
ATOM 2125 O O . CYS A 1 270 ? 46.490 -12.379 -58.520 1.00 57.12 270 CYS A O 1
ATOM 2127 N N . VAL A 1 271 ? 47.958 -14.025 -58.064 1.00 65.38 271 VAL A N 1
ATOM 2128 C CA . VAL A 1 271 ? 48.844 -13.210 -57.220 1.00 65.38 271 VAL A CA 1
ATOM 2129 C C . VAL A 1 271 ? 49.751 -12.378 -58.122 1.00 65.38 271 VAL A C 1
ATOM 2131 O O . VAL A 1 271 ? 50.357 -12.918 -59.050 1.00 65.38 271 VAL A O 1
ATOM 2134 N N . LEU A 1 272 ? 49.815 -11.069 -57.875 1.00 57.88 272 LEU A N 1
ATOM 2135 C CA . LEU A 1 272 ? 50.635 -10.128 -58.639 1.00 57.88 272 LEU A CA 1
ATOM 2136 C C . LEU A 1 272 ? 51.956 -9.796 -57.913 1.00 57.88 272 LEU A C 1
ATOM 2138 O O . LEU A 1 272 ? 52.029 -9.958 -56.692 1.00 57.88 272 LEU A O 1
ATOM 2142 N N . PRO A 1 273 ? 52.985 -9.293 -58.631 1.00 49.50 273 PRO A N 1
ATOM 2143 C CA . PRO A 1 273 ? 54.327 -9.054 -58.082 1.00 49.50 273 PRO A CA 1
ATOM 2144 C C . PRO A 1 273 ? 54.427 -8.117 -56.864 1.00 49.50 273 PRO A C 1
ATOM 2146 O O . PRO A 1 273 ? 55.410 -8.181 -56.130 1.00 49.50 273 PRO A O 1
ATOM 2149 N N . ASP A 1 274 ? 53.387 -7.320 -56.591 1.00 54.34 274 ASP A N 1
ATOM 2150 C CA . ASP A 1 274 ? 53.333 -6.354 -55.483 1.00 54.34 274 ASP A CA 1
ATOM 2151 C C . ASP A 1 274 ? 52.255 -6.652 -54.420 1.00 54.34 274 ASP A C 1
ATOM 2153 O O . ASP A 1 274 ? 52.004 -5.825 -53.540 1.00 54.34 274 ASP A O 1
ATOM 2157 N N . ASP A 1 275 ? 51.631 -7.838 -54.428 1.00 52.75 275 ASP A N 1
ATOM 2158 C CA . ASP A 1 275 ? 50.618 -8.236 -53.432 1.00 52.75 275 ASP A CA 1
ATOM 2159 C C . ASP A 1 275 ? 51.254 -8.564 -52.051 1.00 52.75 275 ASP A C 1
ATOM 2161 O O . ASP A 1 275 ? 51.101 -9.654 -51.500 1.00 52.75 275 ASP A O 1
ATOM 2165 N N . ARG A 1 276 ? 51.964 -7.616 -51.421 1.00 48.62 276 ARG A N 1
ATOM 2166 C CA . ARG A 1 276 ? 52.589 -7.788 -50.085 1.00 48.62 276 ARG A CA 1
ATOM 2167 C C . ARG A 1 276 ? 51.584 -7.810 -48.913 1.00 48.62 276 ARG A C 1
ATOM 2169 O O . ARG A 1 276 ? 51.987 -7.859 -47.754 1.00 48.62 276 ARG A O 1
ATOM 2176 N N . GLY A 1 277 ? 50.275 -7.772 -49.181 1.00 44.56 277 GLY A N 1
ATOM 2177 C CA . GLY A 1 277 ? 49.220 -7.539 -48.181 1.00 44.56 277 GLY A CA 1
ATOM 2178 C C . GLY A 1 277 ? 48.399 -8.751 -47.715 1.00 44.56 277 GLY A C 1
ATOM 2179 O O . GLY A 1 277 ? 47.509 -8.581 -46.885 1.00 44.56 277 GLY A O 1
ATOM 2180 N N . LEU A 1 278 ? 48.644 -9.970 -48.208 1.00 46.06 278 LEU A N 1
ATOM 2181 C CA . LEU A 1 278 ? 47.758 -11.123 -47.941 1.00 46.06 278 LEU A CA 1
ATOM 2182 C C . LEU A 1 278 ? 47.915 -11.771 -46.545 1.00 46.06 278 LEU A C 1
ATOM 2184 O O . LEU A 1 278 ? 47.149 -12.668 -46.198 1.00 46.06 278 LEU A O 1
ATOM 2188 N N . ALA A 1 279 ? 48.863 -11.319 -45.716 1.00 33.00 279 ALA A N 1
ATOM 2189 C CA . ALA A 1 279 ? 49.162 -11.938 -44.417 1.00 33.00 279 ALA A CA 1
ATOM 2190 C C . ALA A 1 279 ? 48.326 -11.416 -43.224 1.00 33.00 279 ALA A C 1
ATOM 2192 O O . ALA A 1 279 ? 48.392 -11.989 -42.138 1.00 33.00 279 ALA A O 1
ATOM 2193 N N . GLY A 1 280 ? 47.519 -10.361 -43.385 1.00 29.72 280 GLY A N 1
ATOM 2194 C CA . GLY A 1 280 ? 46.755 -9.761 -42.283 1.00 29.72 280 GLY A CA 1
ATOM 2195 C C . GLY A 1 280 ? 45.269 -9.669 -42.598 1.00 29.72 280 GLY A C 1
ATOM 2196 O O . GLY A 1 280 ? 44.863 -8.814 -43.375 1.00 29.72 280 GLY A O 1
ATOM 2197 N N . GLY A 1 281 ? 44.443 -10.518 -41.980 1.00 33.41 281 GLY A N 1
ATOM 2198 C CA . GLY A 1 281 ? 42.993 -10.574 -42.195 1.00 33.41 281 GLY A CA 1
ATOM 2199 C C . GLY A 1 281 ? 42.243 -9.269 -41.887 1.00 33.41 281 GLY A C 1
ATOM 2200 O O . GLY A 1 281 ? 41.627 -9.140 -40.829 1.00 33.41 281 GLY A O 1
ATOM 2201 N N . ARG A 1 282 ? 42.221 -8.329 -42.839 1.00 24.58 282 ARG A N 1
ATOM 2202 C CA . ARG A 1 282 ? 41.307 -7.180 -42.878 1.00 24.58 282 ARG A CA 1
ATOM 2203 C C . ARG A 1 282 ? 40.269 -7.386 -43.992 1.00 24.58 282 ARG A C 1
ATOM 2205 O O . ARG A 1 282 ? 40.643 -7.790 -45.090 1.00 24.58 282 ARG A O 1
ATOM 2212 N N . PRO A 1 283 ? 38.969 -7.138 -43.747 1.00 30.59 283 PRO A N 1
ATOM 2213 C CA . PRO A 1 283 ? 37.971 -7.149 -44.808 1.00 30.59 283 PRO A CA 1
ATOM 2214 C C . PRO A 1 283 ? 38.177 -5.950 -45.744 1.00 30.59 283 PRO A C 1
ATOM 2216 O O . PRO A 1 283 ? 38.362 -4.827 -45.282 1.00 30.59 283 PRO A O 1
ATOM 2219 N N . TYR A 1 284 ? 38.128 -6.237 -47.044 1.00 31.56 284 TYR A N 1
ATOM 2220 C CA . TYR A 1 284 ? 38.278 -5.321 -48.176 1.00 31.56 284 TYR A CA 1
ATOM 2221 C C . TYR A 1 284 ? 37.344 -4.104 -48.032 1.00 31.56 284 TYR A C 1
ATOM 2223 O O . TYR A 1 284 ? 36.122 -4.234 -48.139 1.00 31.56 284 TYR A O 1
ATOM 2231 N N . ALA A 1 285 ? 37.916 -2.937 -47.753 1.00 29.08 285 ALA A N 1
ATOM 2232 C CA . ALA A 1 285 ? 37.281 -1.642 -47.942 1.00 29.08 285 ALA A CA 1
ATOM 2233 C C . ALA A 1 285 ? 38.253 -0.786 -48.756 1.00 29.08 285 ALA A C 1
ATOM 2235 O O . ALA A 1 285 ? 39.418 -0.674 -48.386 1.00 29.08 285 ALA A O 1
ATOM 2236 N N . ASP A 1 286 ? 37.724 -0.244 -49.848 1.00 30.61 286 ASP A N 1
ATOM 2237 C CA . ASP A 1 286 ? 38.253 0.854 -50.653 1.00 30.61 286 ASP A CA 1
ATOM 2238 C C . ASP A 1 286 ? 39.593 0.624 -51.358 1.00 30.61 286 ASP A C 1
ATOM 2240 O O . ASP A 1 286 ? 40.651 0.966 -50.846 1.00 30.61 286 ASP A O 1
ATOM 2244 N N . LEU A 1 287 ? 39.509 0.137 -52.601 1.00 30.41 287 LEU A N 1
ATOM 2245 C CA . LEU A 1 287 ? 40.412 0.528 -53.685 1.00 30.41 287 LEU A CA 1
ATOM 2246 C C . LEU A 1 287 ? 39.592 0.607 -54.984 1.00 30.41 287 LEU A C 1
ATOM 2248 O O . LEU A 1 287 ? 39.516 -0.358 -55.744 1.00 30.41 287 LEU A O 1
ATOM 2252 N N . ASP A 1 288 ? 38.945 1.755 -55.198 1.00 30.61 288 ASP A N 1
ATOM 2253 C CA . ASP A 1 288 ? 38.481 2.190 -56.517 1.00 30.61 288 ASP A CA 1
ATOM 2254 C C . ASP A 1 288 ? 39.699 2.670 -57.319 1.00 30.61 288 ASP A C 1
ATOM 2256 O O . ASP A 1 288 ? 40.361 3.646 -56.968 1.00 30.61 288 ASP A O 1
ATOM 2260 N N . GLY A 1 289 ? 40.014 1.957 -58.396 1.00 25.67 289 GLY A N 1
ATOM 2261 C CA . GLY A 1 289 ? 41.041 2.325 -59.365 1.00 25.67 289 GLY A CA 1
ATOM 2262 C C . GLY A 1 289 ? 40.982 1.373 -60.564 1.00 25.67 289 GLY A C 1
ATOM 2263 O O . GLY A 1 289 ? 40.923 0.158 -60.364 1.00 25.67 289 GLY A O 1
ATOM 2264 N N . PRO A 1 290 ? 40.962 1.870 -61.813 1.00 32.59 290 PRO A N 1
ATOM 2265 C CA . PRO A 1 290 ? 40.664 1.046 -62.974 1.00 32.59 290 PRO A CA 1
ATOM 2266 C C . PRO A 1 290 ? 41.901 0.228 -63.339 1.00 32.59 290 PRO A C 1
ATOM 2268 O O . PRO A 1 290 ? 42.875 0.768 -63.862 1.00 32.59 290 PRO A O 1
ATOM 2271 N N . ARG A 1 291 ? 41.894 -1.083 -63.080 1.00 26.38 291 ARG A N 1
ATOM 2272 C CA . ARG A 1 291 ? 42.930 -1.977 -63.612 1.00 26.38 291 ARG A CA 1
ATOM 2273 C C . ARG A 1 291 ? 42.332 -3.254 -64.176 1.00 26.38 291 ARG A C 1
ATOM 2275 O O . ARG A 1 291 ? 41.576 -3.963 -63.524 1.00 26.38 291 ARG A O 1
ATOM 2282 N N . ARG A 1 292 ? 42.714 -3.497 -65.431 1.00 32.78 292 ARG A N 1
ATOM 2283 C CA . ARG A 1 292 ? 42.460 -4.691 -66.235 1.00 32.78 292 ARG A CA 1
ATOM 2284 C C . ARG A 1 292 ? 42.884 -5.936 -65.453 1.00 32.78 292 ARG A C 1
ATOM 2286 O O . ARG A 1 292 ? 44.076 -6.179 -65.299 1.00 32.78 292 ARG A O 1
ATOM 2293 N N . VAL A 1 293 ? 41.918 -6.720 -64.990 1.00 30.86 293 VAL A N 1
ATOM 2294 C CA . VAL A 1 293 ? 42.135 -8.071 -64.463 1.00 30.86 293 VAL A CA 1
ATOM 2295 C C . VAL A 1 293 ? 40.983 -8.932 -64.967 1.00 30.86 293 VAL A C 1
ATOM 2297 O O . VAL A 1 293 ? 39.821 -8.538 -64.877 1.00 30.86 293 VAL A O 1
ATOM 2300 N N . GLY A 1 294 ? 41.306 -10.087 -65.550 1.00 34.38 294 GLY A N 1
ATOM 2301 C CA . GLY A 1 294 ? 40.327 -11.121 -65.872 1.00 34.38 294 GLY A CA 1
ATOM 2302 C C . GLY A 1 294 ? 39.771 -11.728 -64.586 1.00 34.38 294 GLY A C 1
ATOM 2303 O O . GLY A 1 294 ? 40.222 -12.784 -64.154 1.00 34.38 294 GLY A O 1
ATOM 2304 N N . ASP A 1 295 ? 38.815 -11.041 -63.966 1.00 34.75 295 ASP A N 1
ATOM 2305 C CA . ASP A 1 295 ? 38.069 -11.528 -62.811 1.00 34.75 295 ASP A CA 1
ATOM 2306 C C . ASP A 1 295 ? 36.984 -12.505 -63.281 1.00 34.75 295 ASP A C 1
ATOM 2308 O O . ASP A 1 295 ? 35.937 -12.119 -63.799 1.00 34.75 295 ASP A O 1
ATOM 2312 N N . GLY A 1 296 ? 37.232 -13.802 -63.100 1.00 34.97 296 GLY A N 1
ATOM 2313 C CA . GLY A 1 296 ? 36.228 -14.848 -63.284 1.00 34.97 296 GLY A CA 1
ATOM 2314 C C . GLY A 1 296 ? 35.644 -15.287 -61.942 1.00 34.97 296 GLY A C 1
ATOM 2315 O O . GLY A 1 296 ? 36.314 -15.981 -61.178 1.00 34.97 296 GLY A O 1
ATOM 2316 N N . ALA A 1 297 ? 34.390 -14.931 -61.649 1.00 34.53 297 ALA A N 1
ATOM 2317 C CA . ALA A 1 297 ? 33.646 -15.486 -60.515 1.00 34.53 297 ALA A CA 1
ATOM 2318 C C . ALA A 1 297 ? 32.832 -16.713 -60.963 1.00 34.53 297 ALA A C 1
ATOM 2320 O O . ALA A 1 297 ? 31.941 -16.597 -61.802 1.00 34.53 297 ALA A O 1
ATOM 2321 N N . LEU A 1 298 ? 33.102 -17.887 -60.382 1.00 34.28 298 LEU A N 1
ATOM 2322 C CA . LEU A 1 298 ? 32.333 -19.114 -60.624 1.00 34.28 298 LEU A CA 1
ATOM 2323 C C . LEU A 1 298 ? 31.364 -19.373 -59.460 1.00 34.28 298 LEU A C 1
ATOM 2325 O O . LEU A 1 298 ? 31.763 -19.562 -58.308 1.00 34.28 298 LEU A O 1
ATOM 2329 N N . VAL A 1 299 ? 30.064 -19.409 -59.765 1.00 33.66 299 VAL A N 1
ATOM 2330 C CA . VAL A 1 299 ? 29.013 -19.809 -58.819 1.00 33.66 299 VAL A CA 1
ATOM 2331 C C . VAL A 1 299 ? 28.680 -21.279 -59.055 1.00 33.66 299 VAL A C 1
ATOM 2333 O O . VAL A 1 299 ? 28.022 -21.617 -60.034 1.00 33.66 299 VAL A O 1
ATOM 2336 N N . ALA A 1 300 ? 29.092 -22.155 -58.140 1.00 32.94 300 ALA A N 1
ATOM 2337 C CA . ALA A 1 300 ? 28.692 -23.559 -58.159 1.00 32.94 300 ALA A CA 1
ATOM 2338 C C . ALA A 1 300 ? 27.477 -23.778 -57.239 1.00 32.94 300 ALA A C 1
ATOM 2340 O O . ALA A 1 300 ? 27.531 -23.517 -56.033 1.00 32.94 300 ALA A O 1
ATOM 2341 N N . ARG A 1 301 ? 26.371 -24.284 -57.796 1.00 29.52 301 ARG A N 1
ATOM 2342 C CA . ARG A 1 301 ? 25.298 -24.923 -57.017 1.00 29.52 301 ARG A CA 1
ATOM 2343 C C . ARG A 1 301 ? 25.663 -26.400 -56.849 1.00 29.52 301 ARG A C 1
ATOM 2345 O O . ARG A 1 301 ? 26.111 -27.009 -57.808 1.00 29.52 301 ARG A O 1
ATOM 2352 N N . LYS A 1 302 ? 25.466 -26.982 -55.663 1.00 25.86 302 LYS A N 1
ATOM 2353 C CA . LYS A 1 302 ? 25.478 -28.447 -55.498 1.00 25.86 302 LYS A CA 1
ATOM 2354 C C . LYS A 1 302 ? 24.114 -28.986 -55.960 1.00 25.86 302 LYS A C 1
ATOM 2356 O O . LYS A 1 302 ? 23.130 -28.619 -55.311 1.00 25.86 302 LYS A O 1
ATOM 2361 N N . PRO A 1 303 ? 24.014 -29.842 -56.992 1.00 28.20 303 PRO A N 1
ATOM 2362 C CA . PRO A 1 303 ? 22.968 -30.849 -57.023 1.00 28.20 303 PRO A CA 1
ATOM 2363 C C . PRO A 1 303 ? 23.319 -31.942 -56.002 1.00 28.20 303 PRO A C 1
ATOM 2365 O O . PRO A 1 303 ? 24.461 -32.066 -55.542 1.00 28.20 303 PRO A O 1
ATOM 2368 N N . VAL A 1 304 ? 22.315 -32.699 -55.580 1.00 34.72 304 VAL A N 1
ATOM 2369 C CA . VAL A 1 304 ? 22.514 -33.878 -54.737 1.00 34.72 304 VAL A CA 1
ATOM 2370 C C . VAL A 1 304 ? 23.176 -34.944 -55.617 1.00 34.72 304 VAL A C 1
ATOM 2372 O O . VAL A 1 304 ? 22.500 -35.581 -56.408 1.00 34.72 304 VAL A O 1
ATOM 2375 N N . GLY A 1 305 ? 24.503 -35.074 -55.513 1.00 31.61 305 GLY A N 1
ATOM 2376 C CA . GLY A 1 305 ? 25.316 -36.026 -56.283 1.00 31.61 305 GLY A CA 1
ATOM 2377 C C . GLY A 1 305 ? 26.054 -35.383 -57.465 1.00 31.61 305 GLY A C 1
ATOM 2378 O O . GLY A 1 305 ? 25.425 -34.943 -58.415 1.00 31.61 305 GLY A O 1
ATOM 2379 N N . GLY A 1 306 ? 27.392 -35.346 -57.396 1.00 28.05 306 GLY A N 1
ATOM 2380 C CA . GLY A 1 306 ? 28.278 -35.007 -58.526 1.00 28.05 306 GLY A CA 1
ATOM 2381 C C . GLY A 1 306 ? 28.392 -33.519 -58.902 1.00 28.05 306 GLY A C 1
ATOM 2382 O O . GLY A 1 306 ? 27.442 -32.750 -58.793 1.00 28.05 306 GLY A O 1
ATOM 2383 N N . LEU A 1 307 ? 29.592 -33.087 -59.313 1.00 26.84 307 LEU A N 1
ATOM 2384 C CA . LEU A 1 307 ? 29.834 -31.776 -59.931 1.00 26.84 307 LEU A CA 1
ATOM 2385 C C . LEU A 1 307 ? 29.637 -31.903 -61.447 1.00 26.84 307 LEU A C 1
ATOM 2387 O O . LEU A 1 307 ? 30.434 -32.567 -62.098 1.00 26.84 307 LEU A O 1
ATOM 2391 N N . GLU A 1 308 ? 28.649 -31.207 -62.004 1.00 26.06 308 GLU A N 1
ATOM 2392 C CA . GLU A 1 308 ? 28.541 -30.971 -63.447 1.00 26.06 308 GLU A CA 1
ATOM 2393 C C . GLU A 1 308 ? 28.529 -29.453 -63.700 1.00 26.06 308 GLU A C 1
ATOM 2395 O O . GLU A 1 308 ? 27.743 -28.708 -63.105 1.00 26.06 308 GLU A O 1
ATOM 2400 N N . MET A 1 309 ? 29.456 -28.964 -64.529 1.00 30.58 309 MET A N 1
ATOM 2401 C CA . MET A 1 309 ? 29.578 -27.549 -64.901 1.00 30.58 309 MET A CA 1
ATOM 2402 C C . MET A 1 309 ? 28.697 -27.257 -66.123 1.00 30.58 309 MET A C 1
ATOM 2404 O O . MET A 1 309 ? 28.993 -27.717 -67.217 1.00 30.58 309 MET A O 1
ATOM 2408 N N . SER A 1 310 ? 27.646 -26.444 -65.962 1.00 30.44 310 SER A N 1
ATOM 2409 C CA . SER A 1 310 ? 26.787 -25.979 -67.066 1.00 30.44 310 SER A CA 1
ATOM 2410 C C . SER A 1 310 ? 26.896 -24.460 -67.261 1.00 30.44 310 SER A C 1
ATOM 2412 O O . SER A 1 310 ? 26.661 -23.681 -66.334 1.00 30.44 310 SER A O 1
ATOM 2414 N N . LEU A 1 311 ? 27.232 -24.026 -68.485 1.00 32.34 311 LEU A N 1
ATOM 2415 C CA . LEU A 1 311 ? 27.441 -22.619 -68.877 1.00 32.34 311 LEU A CA 1
ATOM 2416 C C . LEU A 1 311 ? 26.160 -21.754 -68.923 1.00 32.34 311 LEU A C 1
ATOM 2418 O O . LEU A 1 311 ? 26.250 -20.538 -69.077 1.00 32.34 311 LEU A O 1
ATOM 2422 N N . ARG A 1 312 ? 24.958 -22.321 -68.762 1.00 27.14 312 ARG A N 1
ATOM 2423 C CA . ARG A 1 312 ? 23.695 -21.595 -69.029 1.00 27.14 312 ARG A CA 1
ATOM 2424 C C . ARG A 1 312 ? 23.234 -20.613 -67.934 1.00 27.14 312 ARG A C 1
ATOM 2426 O O . ARG A 1 312 ? 22.310 -19.844 -68.173 1.00 27.14 312 ARG A O 1
ATOM 2433 N N . CYS A 1 313 ? 23.869 -20.563 -66.757 1.00 28.02 313 CYS A N 1
ATOM 2434 C CA . CYS A 1 313 ? 23.471 -19.647 -65.666 1.00 28.02 313 CYS A CA 1
ATOM 2435 C C . CYS A 1 313 ? 24.206 -18.288 -65.636 1.00 28.02 313 CYS A C 1
ATOM 2437 O O . CYS A 1 313 ? 23.975 -17.495 -64.720 1.00 28.02 313 CYS A O 1
ATOM 2439 N N . TRP A 1 314 ? 25.068 -18.001 -66.616 1.00 27.30 314 TRP A N 1
ATOM 2440 C CA . TRP A 1 314 ? 25.965 -16.836 -66.616 1.00 27.30 314 TRP A CA 1
ATOM 2441 C C . TRP A 1 314 ? 25.268 -15.458 -66.680 1.00 27.30 314 TRP A C 1
ATOM 2443 O O . TRP A 1 314 ? 25.791 -14.488 -66.137 1.00 27.30 314 TRP A O 1
ATOM 2453 N N . VAL A 1 315 ? 24.070 -15.341 -67.266 1.00 27.39 315 VAL A N 1
ATOM 2454 C CA . VAL A 1 315 ? 23.480 -14.021 -67.594 1.00 27.39 315 VAL A CA 1
ATOM 2455 C C . VAL A 1 315 ? 22.754 -13.343 -66.413 1.00 27.39 315 VAL A C 1
ATOM 2457 O O . VAL A 1 315 ? 22.723 -12.118 -66.316 1.00 27.39 315 VAL A O 1
ATOM 2460 N N . ALA A 1 316 ? 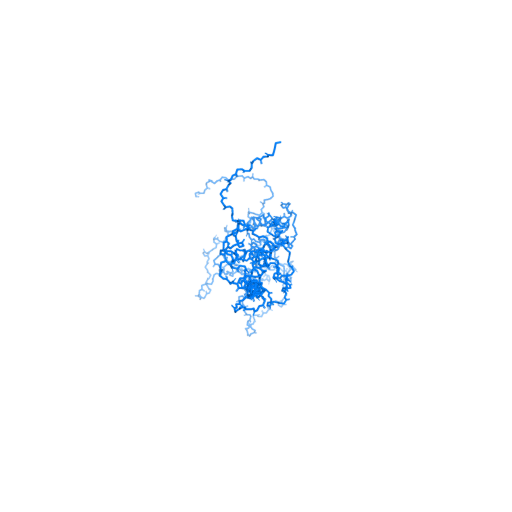22.210 -14.096 -65.450 1.00 28.30 316 ALA A N 1
ATOM 2461 C CA . ALA A 1 316 ? 21.285 -13.525 -64.457 1.00 28.30 316 ALA A CA 1
ATOM 2462 C C . ALA A 1 316 ? 21.957 -12.814 -63.259 1.00 28.30 316 ALA A C 1
ATOM 2464 O O . ALA A 1 316 ? 21.350 -11.945 -62.632 1.00 28.30 316 ALA A O 1
ATOM 2465 N N . VAL A 1 317 ? 23.202 -13.162 -62.912 1.00 32.81 317 VAL A N 1
ATOM 2466 C CA . VAL A 1 317 ? 23.873 -12.628 -61.705 1.00 32.81 317 VAL A CA 1
ATOM 2467 C C . VAL A 1 317 ? 24.567 -11.290 -61.978 1.00 32.81 317 VAL A C 1
ATOM 2469 O O . VAL A 1 317 ? 24.615 -10.430 -61.094 1.00 32.81 317 VAL A O 1
ATOM 2472 N N . HIS A 1 318 ? 25.023 -11.063 -63.213 1.00 30.95 318 HIS A N 1
ATOM 2473 C CA . HIS A 1 318 ? 25.710 -9.824 -63.578 1.00 30.95 318 HIS A CA 1
ATOM 2474 C C . HIS A 1 318 ? 24.784 -8.596 -63.498 1.00 30.95 318 HIS A C 1
ATOM 2476 O O . HIS A 1 318 ? 25.192 -7.544 -63.003 1.00 30.95 318 HIS A O 1
ATOM 2482 N N . LEU A 1 319 ? 23.498 -8.754 -63.842 1.00 27.72 319 LEU A N 1
ATOM 2483 C CA . LEU A 1 319 ? 22.524 -7.656 -63.844 1.00 27.72 319 LEU A CA 1
ATOM 2484 C C . LEU A 1 319 ? 22.143 -7.144 -62.437 1.00 27.72 319 LEU A C 1
ATOM 2486 O O . LEU A 1 319 ? 21.762 -5.983 -62.279 1.00 27.72 319 LEU A O 1
ATOM 2490 N N . HIS A 1 320 ? 22.234 -7.980 -61.394 1.00 32.69 320 HIS A N 1
ATOM 2491 C CA . HIS A 1 320 ? 21.787 -7.603 -60.043 1.00 32.69 320 HIS A CA 1
ATOM 2492 C C . HIS A 1 320 ? 22.885 -6.914 -59.213 1.00 32.69 320 HIS A C 1
ATOM 2494 O O . HIS A 1 320 ? 22.577 -6.118 -58.323 1.00 32.69 320 HIS A O 1
ATOM 2500 N N . SER A 1 321 ? 24.161 -7.184 -59.516 1.00 31.78 321 SER A N 1
ATOM 2501 C CA . SER A 1 321 ? 25.308 -6.548 -58.852 1.00 31.78 321 SER A CA 1
ATOM 2502 C C . SER A 1 321 ? 25.512 -5.104 -59.327 1.00 31.78 321 SER A C 1
ATOM 2504 O O . SER A 1 321 ? 25.685 -4.209 -58.500 1.00 31.78 321 SER A O 1
ATOM 2506 N N . LEU A 1 322 ? 25.360 -4.849 -60.633 1.00 29.39 322 LEU A N 1
ATOM 2507 C CA . LEU A 1 322 ? 25.442 -3.503 -61.222 1.00 29.39 322 LEU A CA 1
ATOM 2508 C C . LEU A 1 322 ? 24.352 -2.546 -60.696 1.00 29.39 322 LEU A C 1
ATOM 2510 O O . LEU A 1 322 ? 24.600 -1.357 -60.511 1.00 29.39 322 LEU A O 1
ATOM 2514 N N . ARG A 1 323 ? 23.159 -3.052 -60.342 1.00 29.23 323 ARG A N 1
ATOM 2515 C CA . ARG A 1 323 ? 22.090 -2.227 -59.737 1.00 29.23 323 ARG A CA 1
ATOM 2516 C C . ARG A 1 323 ? 22.368 -1.789 -58.291 1.00 29.23 323 ARG A C 1
ATOM 2518 O O . ARG A 1 323 ? 21.696 -0.877 -57.809 1.00 29.23 323 ARG A O 1
ATOM 2525 N N . ARG A 1 324 ? 23.319 -2.411 -57.578 1.00 33.94 324 ARG A N 1
ATOM 2526 C CA . ARG A 1 324 ? 23.659 -2.049 -56.184 1.00 33.94 324 ARG A CA 1
ATOM 2527 C C . ARG A 1 324 ? 24.840 -1.092 -56.063 1.00 33.94 324 ARG A C 1
ATOM 2529 O O . ARG A 1 324 ? 24.897 -0.370 -55.071 1.00 33.94 324 ARG A O 1
ATOM 2536 N N . THR A 1 325 ? 25.730 -1.040 -57.049 1.00 30.39 325 THR A N 1
ATOM 2537 C CA . THR A 1 325 ? 26.841 -0.076 -57.078 1.00 30.39 325 THR A CA 1
ATOM 2538 C C . THR A 1 325 ? 26.391 1.317 -57.534 1.00 30.39 325 THR A C 1
ATOM 2540 O O . THR A 1 325 ? 26.877 2.305 -57.000 1.00 30.39 325 THR A O 1
ATOM 2543 N N . ALA A 1 326 ? 25.352 1.430 -58.370 1.00 31.06 326 ALA A N 1
ATOM 2544 C CA . ALA A 1 326 ? 24.830 2.722 -58.845 1.00 31.06 326 ALA A CA 1
ATOM 2545 C C . ALA A 1 326 ? 23.931 3.506 -57.849 1.00 31.06 326 ALA A C 1
ATOM 2547 O O . ALA A 1 326 ? 23.362 4.533 -58.207 1.00 31.06 326 ALA A O 1
ATOM 2548 N N . ARG A 1 327 ? 23.754 3.050 -56.597 1.00 28.86 327 ARG A N 1
ATOM 2549 C CA . ARG A 1 327 ? 22.951 3.760 -55.566 1.00 28.86 327 ARG A CA 1
ATOM 2550 C C . ARG A 1 327 ? 23.763 4.280 -54.382 1.00 28.86 327 ARG A C 1
ATOM 2552 O O . ARG A 1 327 ? 23.184 4.658 -53.362 1.00 28.86 327 ARG A O 1
ATOM 2559 N N . ARG A 1 328 ? 25.089 4.303 -54.506 1.00 32.44 328 ARG A N 1
ATOM 2560 C CA . ARG A 1 328 ? 25.989 4.792 -53.461 1.00 32.44 328 ARG A CA 1
ATOM 2561 C C . ARG A 1 328 ? 26.774 6.023 -53.896 1.00 32.44 328 ARG A C 1
ATOM 2563 O O . ARG A 1 328 ? 27.918 6.171 -53.509 1.00 32.44 328 ARG A O 1
ATOM 2570 N N . ASP A 1 329 ? 26.115 6.914 -54.626 1.00 32.56 329 ASP A N 1
ATOM 2571 C CA . ASP A 1 329 ? 26.557 8.297 -54.733 1.00 32.56 329 ASP A CA 1
ATOM 2572 C C . ASP A 1 329 ? 25.333 9.224 -54.714 1.00 32.56 329 ASP A C 1
ATOM 2574 O O . ASP A 1 329 ? 24.539 9.270 -55.651 1.00 32.56 329 ASP A O 1
ATOM 2578 N N . ARG A 1 330 ? 25.089 9.859 -53.564 1.00 29.98 330 ARG A N 1
ATOM 2579 C CA . ARG A 1 330 ? 24.097 10.934 -53.383 1.00 29.98 330 ARG A CA 1
ATOM 2580 C C . ARG A 1 330 ? 24.619 11.922 -52.341 1.00 29.98 330 ARG A C 1
ATOM 2582 O O . ARG A 1 330 ? 24.076 12.053 -51.246 1.0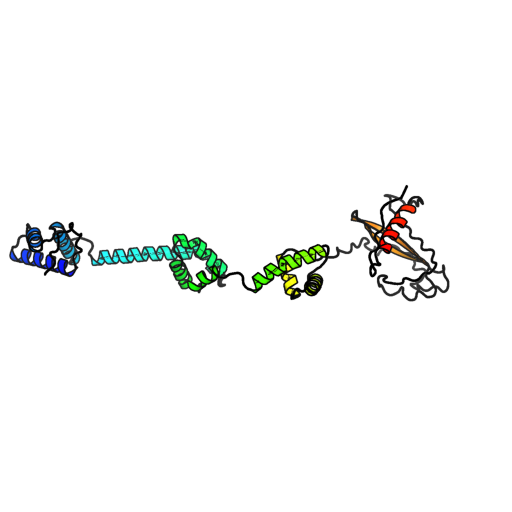0 29.98 330 ARG A O 1
ATOM 2589 N N . ARG A 1 331 ? 25.701 12.612 -52.695 1.00 30.19 331 ARG A N 1
ATOM 2590 C CA . ARG A 1 331 ? 25.892 14.027 -52.360 1.00 30.19 331 ARG A CA 1
ATOM 2591 C C . ARG A 1 331 ? 25.838 14.785 -53.694 1.00 30.19 331 ARG A C 1
ATOM 2593 O O . ARG A 1 331 ? 26.796 14.730 -54.446 1.00 30.19 331 ARG A O 1
ATOM 2600 N N . GLY A 1 332 ? 24.704 15.411 -54.018 1.00 26.55 332 GLY A N 1
ATOM 2601 C CA . GLY A 1 332 ? 24.496 16.177 -55.264 1.00 26.55 332 GLY A CA 1
ATOM 2602 C C . GLY A 1 332 ? 23.053 16.080 -55.789 1.00 26.55 332 GLY A C 1
ATOM 2603 O O . GLY A 1 332 ? 22.405 15.071 -55.510 1.00 26.55 332 GLY A O 1
ATOM 2604 N N . PRO A 1 333 ? 22.507 17.123 -56.451 1.00 27.22 333 PRO A N 1
ATOM 2605 C CA . PRO A 1 333 ? 21.079 17.445 -56.433 1.00 27.22 333 PRO A CA 1
ATOM 2606 C C . PRO A 1 333 ? 20.197 16.523 -57.288 1.00 27.22 333 PRO A C 1
ATOM 2608 O O . PRO A 1 333 ? 20.637 15.859 -58.223 1.00 27.22 333 PRO A O 1
ATOM 2611 N N . LEU A 1 334 ? 18.918 16.501 -56.908 1.00 29.83 334 LEU A N 1
ATOM 2612 C CA . LEU A 1 334 ? 17.812 15.765 -57.517 1.00 29.83 334 LEU A CA 1
ATOM 2613 C C . LEU A 1 334 ? 17.684 16.044 -59.021 1.00 29.83 334 LEU A C 1
ATOM 2615 O O . LEU A 1 334 ? 17.296 17.140 -59.408 1.00 29.83 334 LEU A O 1
ATOM 2619 N N . TYR A 1 335 ? 17.863 15.008 -59.841 1.00 24.75 335 TYR A N 1
ATOM 2620 C CA . TYR A 1 335 ? 17.276 14.952 -61.178 1.00 24.75 335 TYR A CA 1
ATOM 2621 C C . TYR A 1 335 ? 16.277 13.794 -61.254 1.00 24.75 335 TYR A C 1
ATOM 2623 O O . TYR A 1 335 ? 16.580 12.637 -60.950 1.00 24.75 335 TYR A O 1
ATOM 2631 N N . ARG A 1 336 ? 15.040 14.163 -61.593 1.00 29.19 336 ARG A N 1
ATOM 2632 C CA . ARG A 1 336 ? 13.881 13.309 -61.864 1.00 29.19 336 ARG A CA 1
ATOM 2633 C C . ARG A 1 336 ? 14.105 12.668 -63.238 1.00 29.19 336 ARG A C 1
ATOM 2635 O O . ARG A 1 336 ? 14.365 13.401 -64.182 1.00 29.19 336 ARG A O 1
ATOM 2642 N N . PHE A 1 337 ? 14.004 11.345 -63.358 1.00 25.31 337 PHE A N 1
ATOM 2643 C CA . PHE A 1 337 ? 13.960 10.696 -64.672 1.00 25.31 337 PHE A CA 1
ATOM 2644 C C . PHE A 1 337 ? 12.774 9.743 -64.783 1.00 25.31 337 PHE A C 1
ATOM 2646 O O . PHE A 1 337 ? 12.498 8.941 -63.886 1.00 25.31 337 PHE A O 1
ATOM 2653 N N . ASP A 1 338 ? 12.073 9.948 -65.892 1.00 26.72 338 ASP A N 1
ATOM 2654 C CA . ASP A 1 338 ? 10.764 9.452 -66.276 1.00 26.72 338 ASP A CA 1
ATOM 2655 C C . ASP A 1 338 ? 10.792 7.970 -66.674 1.00 26.72 338 ASP A C 1
ATOM 2657 O O . ASP A 1 338 ? 11.781 7.471 -67.214 1.00 26.72 338 ASP A O 1
ATOM 2661 N N . ARG A 1 339 ? 9.702 7.248 -66.398 1.00 30.36 339 ARG A N 1
ATOM 2662 C CA . ARG A 1 339 ? 9.547 5.831 -66.767 1.00 30.36 339 ARG A CA 1
ATOM 2663 C C . ARG A 1 339 ? 8.801 5.730 -68.093 1.00 30.36 339 ARG A C 1
ATOM 2665 O O . ARG A 1 339 ? 7.595 5.515 -68.108 1.00 30.36 339 ARG A O 1
ATOM 2672 N N . GLY A 1 340 ? 9.527 5.803 -69.198 1.00 29.84 340 GLY A N 1
ATOM 2673 C CA . GLY A 1 340 ? 8.999 5.464 -70.515 1.00 29.84 340 GLY A CA 1
ATOM 2674 C C . GLY A 1 340 ? 10.092 4.867 -71.387 1.00 29.84 340 GLY A C 1
ATOM 2675 O O . GLY A 1 340 ? 11.172 5.433 -71.460 1.00 29.84 340 GLY A O 1
ATOM 2676 N N . GLN A 1 341 ? 9.772 3.756 -72.055 1.00 29.94 341 GLN A N 1
ATOM 2677 C CA . GLN A 1 341 ? 10.576 3.027 -73.051 1.00 29.94 341 GLN A CA 1
ATOM 2678 C C . GLN A 1 341 ? 11.547 1.957 -72.525 1.00 29.94 341 GLN A C 1
ATOM 2680 O O . GLN A 1 341 ? 12.747 2.165 -72.401 1.00 29.94 341 GLN A O 1
ATOM 2685 N N . LEU A 1 342 ? 11.007 0.751 -72.338 1.00 27.47 342 LEU A N 1
ATOM 2686 C CA . LEU A 1 342 ? 11.664 -0.500 -72.730 1.00 27.47 342 LEU A CA 1
ATOM 2687 C C . LEU A 1 342 ? 10.581 -1.363 -73.404 1.00 27.47 342 LEU A C 1
ATOM 2689 O O . LEU A 1 342 ? 9.691 -1.868 -72.718 1.00 27.47 342 LEU A O 1
ATOM 2693 N N . ARG A 1 343 ? 10.616 -1.427 -74.741 1.00 31.84 343 ARG A N 1
ATOM 2694 C CA . ARG A 1 343 ? 10.109 -2.567 -75.520 1.00 31.84 343 ARG A CA 1
ATOM 2695 C C . ARG A 1 343 ? 11.204 -3.622 -75.565 1.00 31.84 343 ARG A C 1
ATOM 2697 O O . ARG A 1 343 ? 12.384 -3.203 -75.601 1.00 31.84 343 ARG A O 1
#

Organism: NCBI:txid1534348

Secondary structure (DSSP, 8-state):
--------S-------HHHHHHHHHHHHHHHHHH---SSHHHHHHHHHT--HHHHHHHHHHHHHHTTSSSS--HHHHHHHHHHHHHHHHHHHHHHHHHHTHHHHTTSSPPPHHHHHHHHHHHHHHH-HHHHHHHHHHTT----HHHHHHHHH-PPPHHHHHHHHHHHHHHHHHHHTTT---HHHHHHHHHHTT----HHHHHHHHHHTT--PPPPPP-----PPPSSS-PPP-TTTT----SSTTS-EEEEEEEEEPTTSPEEEEEEEEEPPTT-TTTTS----------------EEEPPPPSS-----GGGSHHHHHHHHHHHTTS--SS-----------

pLDDT: mean 71.4, std 23.88, range [24.58, 95.94]

InterPro domains:
  IPR002514 Transposase IS3/IS911family [PF01527] (13-94)
  IPR009057 Homedomain-like superfamily [SSF46689] (12-104)
  IPR025948 HTH-like domain [PF13276] (163-218)
  IPR036388 Winged helix-like DNA-binding domain superfamily [G3DSA:1.10.10.10] (10-73)
  IPR048020 IS3 transposase [NF033516] (18-265)
  IPR050900 Transposase IS3/IS150/IS904 [PTHR46889] (143-257)

Sequence (343 aa):
MPKEQSAGKPTARRYSPEEKAAAVRMVRALRAELGTEQGTVSRVARQLGYGVESVRSWVRQADIDEGCAPGVSSAESSRIKELEQEIRELKRANEILKRAASFFRGGARPPTQEIVDFIDAQREEFGVEPIITVLRSAGVVMAPSTYYDAKSRGPSARAQRDAELGPALVALWEDNYRVYGARKLWKTARRNGHDVGRDQVGRLMRAAGICGARRGKRVKTTKPDASAARHPDLVKRKFTATAPNQLWVTDLTFVPTWARRRVRVFHRRCVLPDDRGLAGGRPYADLDGPRRVGDGALVARKPVGGLEMSLRCWVAVHLHSLRRTARRDRRGPLYRFDRGQLR

Foldseek 3Di:
DPDDDDDDDPDPDDDDPVNLVVLLVQLVVVCVVVVDPPCSLVVSCVVSVHDSVSNVVSNVQVCVLVVVDDDQHPVNVVVVVVVVVVVVLVVLLVVLCVLVVVQPPPVDADDPVVVLVSLVVCCVPNHNVSSQVSCVVVPRDDDPVSSVCVVPDDDDPVRVVLVVVLVVLVVLCVVVVLADALVRSVVVCVVVPDPDDSVSSNVSCVVVVRGHDDDDDPDPPDDDDPPDDDDDPPCVPVLADQAWPPDKDKDWDWDQDPVRDTFTKIWIDTRHRPPPPPPDDDPDDDDDDDDDDPGDIDGFDDDPDDDDDDPPPPPPPVVVVVVVVVPPDPPDDDDDDDDDDDD